Protein AF-0000000068854154 (afdb_homodimer)

Structure (mmCIF, N/CA/C/O backbone):
data_AF-0000000068854154-model_v1
#
loop_
_entity.id
_entity.type
_entity.pdbx_description
1 polymer 'RAP domain-containing protein'
#
loop_
_atom_site.group_PDB
_atom_site.id
_atom_site.type_symbol
_atom_site.label_atom_id
_atom_site.label_alt_id
_atom_site.label_comp_id
_atom_site.label_asym_id
_atom_site.label_entity_id
_atom_site.label_seq_id
_atom_site.pdbx_PDB_ins_code
_atom_site.Cartn_x
_atom_site.Cartn_y
_atom_site.Cartn_z
_atom_site.occupancy
_atom_site.B_iso_or_equiv
_atom_site.auth_seq_id
_atom_site.auth_comp_id
_atom_site.auth_asym_id
_atom_site.auth_atom_id
_atom_site.pdbx_PDB_model_num
ATOM 1 N N . MET A 1 1 ? -14.617 6.324 -24.625 1 24.38 1 MET A N 1
ATOM 2 C CA . MET A 1 1 ? -13.734 7.246 -23.922 1 24.38 1 MET A CA 1
ATOM 3 C C . MET A 1 1 ? -13.32 6.676 -22.562 1 24.38 1 MET A C 1
ATOM 5 O O . MET A 1 1 ? -14.164 6.379 -21.719 1 24.38 1 MET A O 1
ATOM 9 N N . GLN A 1 2 ? -12.359 5.824 -22.578 1 31.86 2 GLN A N 1
ATOM 10 C CA . GLN A 1 2 ? -12.039 4.969 -21.438 1 31.86 2 GLN A CA 1
ATOM 11 C C . GLN A 1 2 ? -11.859 5.793 -20.156 1 31.86 2 GLN A C 1
ATOM 13 O O . GLN A 1 2 ? -11.055 6.723 -20.125 1 31.86 2 GLN A O 1
ATOM 18 N N . ASP A 1 3 ? -12.898 6.18 -19.562 1 37.78 3 ASP A N 1
ATOM 19 C CA . ASP A 1 3 ? -12.953 6.922 -18.297 1 37.78 3 ASP A CA 1
ATOM 20 C C . ASP A 1 3 ? -11.75 6.59 -17.422 1 37.78 3 ASP A C 1
ATOM 22 O O . ASP A 1 3 ? -11.539 5.426 -17.062 1 37.78 3 ASP A O 1
ATOM 26 N N . THR A 1 4 ? -10.672 7.219 -17.719 1 42.34 4 THR A N 1
ATOM 27 C CA . THR A 1 4 ? -9.391 7 -17.062 1 42.34 4 THR A CA 1
ATOM 28 C C . THR A 1 4 ? -9.562 6.969 -15.547 1 42.34 4 THR A C 1
ATOM 30 O O . THR A 1 4 ? -9.766 8.008 -14.922 1 42.34 4 THR A O 1
ATOM 33 N N . GLN A 1 5 ? -10.328 6.023 -15.102 1 53.84 5 GLN A N 1
ATOM 34 C CA . GLN A 1 5 ? -10.578 5.914 -13.672 1 53.84 5 GLN A CA 1
ATOM 35 C C . GLN A 1 5 ? -9.273 5.922 -12.883 1 53.84 5 GLN A C 1
ATOM 37 O O . GLN A 1 5 ? -8.312 5.246 -13.258 1 53.84 5 GLN A O 1
ATOM 42 N N . VAL A 1 6 ? -9.055 7.047 -12.219 1 58 6 VAL A N 1
ATOM 43 C CA . VAL A 1 6 ? -7.938 7.195 -11.297 1 58 6 VAL A CA 1
ATOM 44 C C . VAL A 1 6 ? -7.828 5.957 -10.414 1 58 6 VAL A C 1
ATOM 46 O O . VAL A 1 6 ? -8.805 5.555 -9.773 1 58 6 VAL A O 1
ATOM 49 N N . THR A 1 7 ? -6.777 5.273 -10.609 1 80.62 7 THR A N 1
ATOM 50 C CA . THR A 1 7 ? -6.555 4.09 -9.781 1 80.62 7 THR A CA 1
ATOM 51 C C . THR A 1 7 ? -5.969 4.484 -8.43 1 80.62 7 THR A C 1
ATOM 53 O O . THR A 1 7 ? -5.582 5.633 -8.227 1 80.62 7 THR A O 1
ATOM 56 N N . ILE A 1 8 ? -6.02 3.662 -7.465 1 81.94 8 ILE A N 1
ATOM 57 C CA . ILE A 1 8 ? -5.422 3.902 -6.156 1 81.94 8 ILE A CA 1
ATOM 58 C C . ILE A 1 8 ? -3.93 4.188 -6.32 1 81.94 8 ILE A C 1
ATOM 60 O O . ILE A 1 8 ? -3.389 5.082 -5.664 1 81.94 8 ILE A O 1
ATOM 64 N N . SER A 1 9 ? -3.287 3.529 -7.219 1 87.81 9 SER A N 1
ATOM 65 C CA . SER A 1 9 ? -1.874 3.777 -7.48 1 87.81 9 SER A CA 1
ATOM 66 C C . SER A 1 9 ? -1.653 5.176 -8.047 1 87.81 9 SER A C 1
ATOM 68 O O . SER A 1 9 ? -0.64 5.816 -7.762 1 87.81 9 SER A O 1
ATOM 70 N N . ASP A 1 10 ? -2.596 5.715 -8.805 1 90.69 10 ASP A N 1
ATOM 71 C CA . ASP A 1 10 ? -2.508 7.082 -9.305 1 90.69 10 ASP A CA 1
ATOM 72 C C . ASP A 1 10 ? -2.613 8.094 -8.172 1 90.69 10 ASP A C 1
ATOM 74 O O . ASP A 1 10 ? -1.876 9.078 -8.141 1 90.69 10 ASP A O 1
ATOM 78 N N . PHE A 1 11 ? -3.586 7.785 -7.258 1 95.19 11 PHE A N 1
ATOM 79 C CA . PHE A 1 11 ? -3.768 8.641 -6.09 1 95.19 11 PHE A CA 1
ATOM 80 C C . PHE A 1 11 ? -2.486 8.711 -5.266 1 95.19 11 PHE A C 1
ATOM 82 O O . PHE A 1 11 ? -1.957 9.797 -5.027 1 95.19 11 PHE A O 1
ATOM 89 N N . GLN A 1 12 ? -1.954 7.59 -4.945 1 94.69 12 GLN A N 1
ATOM 90 C CA . GLN A 1 12 ? -0.725 7.52 -4.164 1 94.69 12 GLN A CA 1
ATOM 91 C C . GLN A 1 12 ? 0.425 8.219 -4.879 1 94.69 12 GLN A C 1
ATOM 93 O O . GLN A 1 12 ? 1.174 8.984 -4.262 1 94.69 12 GLN A O 1
ATOM 98 N N . GLY A 1 13 ? 0.543 7.98 -6.137 1 94.69 13 GLY A N 1
ATOM 99 C CA . GLY A 1 13 ? 1.573 8.641 -6.922 1 94.69 13 GLY A CA 1
ATOM 100 C C . GLY A 1 13 ? 1.438 10.148 -6.938 1 94.69 13 GLY A C 1
ATOM 101 O O . GLY A 1 13 ? 2.436 10.867 -6.852 1 94.69 13 GLY A O 1
ATOM 102 N N . SER A 1 14 ? 0.244 10.617 -7.055 1 95.69 14 SER A N 1
ATOM 103 C CA . SER A 1 14 ? 0.009 12.055 -7.109 1 95.69 14 SER A CA 1
ATOM 104 C C . SER A 1 14 ? 0.335 12.719 -5.777 1 95.69 14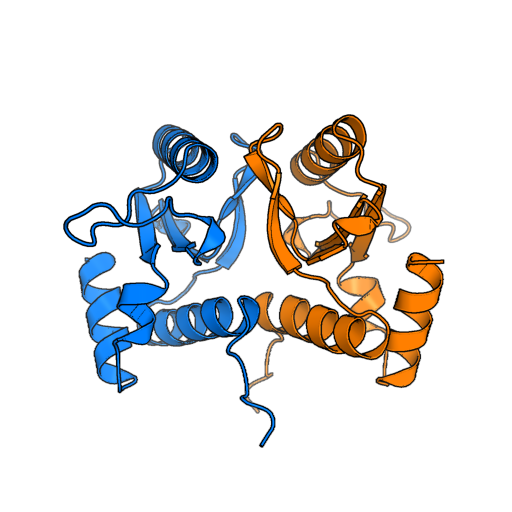 SER A C 1
ATOM 106 O O . SER A 1 14 ? 0.86 13.836 -5.746 1 95.69 14 SER A O 1
ATOM 108 N N . VAL A 1 15 ? 0.024 12.07 -4.676 1 97.38 15 VAL A N 1
ATOM 109 C CA . VAL A 1 15 ? 0.377 12.602 -3.363 1 97.38 15 VAL A CA 1
ATOM 110 C C . VAL A 1 15 ? 1.896 12.617 -3.203 1 97.38 15 VAL A C 1
ATOM 112 O O . VAL A 1 15 ? 2.467 13.609 -2.74 1 97.38 15 VAL A O 1
ATOM 115 N N . ALA A 1 16 ? 2.523 11.547 -3.615 1 96.44 16 ALA A N 1
ATOM 116 C CA . ALA A 1 16 ? 3.979 11.477 -3.537 1 96.44 16 ALA A CA 1
ATOM 117 C C . ALA A 1 16 ? 4.633 12.586 -4.352 1 96.44 16 ALA A C 1
ATOM 119 O O . ALA A 1 16 ? 5.594 13.211 -3.898 1 96.44 16 ALA A O 1
ATOM 120 N N . ALA A 1 17 ? 4.121 12.82 -5.523 1 95.06 17 ALA A N 1
ATOM 121 C CA . ALA A 1 17 ? 4.66 13.867 -6.379 1 95.06 17 ALA A CA 1
ATOM 122 C C . ALA A 1 17 ? 4.512 15.242 -5.727 1 95.06 17 ALA A C 1
ATOM 124 O O . ALA A 1 17 ? 5.438 16.047 -5.758 1 95.06 17 ALA A O 1
ATOM 125 N N . ALA A 1 18 ? 3.359 15.5 -5.164 1 97 18 ALA A N 1
ATOM 126 C CA . ALA A 1 18 ? 3.129 16.766 -4.484 1 97 18 ALA A CA 1
ATOM 127 C C . ALA A 1 18 ? 4.035 16.922 -3.264 1 97 18 ALA A C 1
ATOM 129 O O . ALA A 1 18 ? 4.566 18 -3.002 1 97 18 ALA A O 1
ATOM 130 N N . LEU A 1 19 ? 4.164 15.836 -2.523 1 97.12 19 LEU A N 1
ATOM 131 C CA . LEU A 1 19 ? 5.031 15.859 -1.351 1 97.12 19 LEU A CA 1
ATOM 132 C C . LEU A 1 19 ? 6.473 16.172 -1.745 1 97.12 19 LEU A C 1
ATOM 134 O O . LEU A 1 19 ? 7.164 16.906 -1.048 1 97.12 19 LEU A O 1
ATOM 138 N N . ALA A 1 20 ? 6.902 15.609 -2.838 1 95.44 20 ALA A N 1
ATOM 139 C CA . ALA A 1 20 ? 8.266 15.812 -3.316 1 95.44 20 ALA A CA 1
ATOM 140 C C . ALA A 1 20 ? 8.539 17.281 -3.607 1 95.44 20 ALA A C 1
ATOM 142 O O . ALA A 1 20 ? 9.68 17.734 -3.529 1 95.44 20 ALA A O 1
ATOM 143 N N . ALA A 1 21 ? 7.52 17.984 -3.896 1 94.75 21 ALA A N 1
ATOM 144 C CA . ALA A 1 21 ? 7.652 19.406 -4.23 1 94.75 21 ALA A CA 1
ATOM 145 C C . ALA A 1 21 ? 7.809 20.25 -2.969 1 94.75 21 ALA A C 1
ATOM 147 O O . ALA A 1 21 ? 8.312 21.375 -3.027 1 94.75 21 ALA A O 1
ATOM 148 N N . VAL A 1 22 ? 7.438 19.75 -1.787 1 94.75 22 VAL A N 1
ATOM 149 C CA . VAL A 1 22 ? 7.414 20.594 -0.598 1 94.75 22 VAL A CA 1
ATOM 150 C C . VAL A 1 22 ? 8.328 20 0.475 1 94.75 22 VAL A C 1
ATOM 152 O O . VAL A 1 22 ? 8.664 20.672 1.454 1 94.75 22 VAL A O 1
ATOM 155 N N . GLN A 1 23 ? 8.648 18.766 0.356 1 90.38 23 GLN A N 1
ATOM 156 C CA . GLN A 1 23 ? 9.516 18.078 1.307 1 90.38 23 GLN A CA 1
ATOM 157 C C . GLN A 1 23 ? 10.602 17.281 0.585 1 90.38 23 GLN A C 1
ATOM 159 O O . GLN A 1 23 ? 10.383 16.781 -0.521 1 90.38 23 GLN A O 1
ATOM 164 N N . HIS A 1 24 ? 11.711 17.25 1.322 1 87.06 24 HIS A N 1
ATOM 165 C CA . HIS A 1 24 ? 12.797 16.406 0.835 1 87.06 24 HIS A CA 1
ATOM 166 C C . HIS A 1 24 ? 13.07 15.25 1.792 1 87.06 24 HIS A C 1
ATOM 168 O O . HIS A 1 24 ? 12.719 15.32 2.975 1 87.06 24 HIS A O 1
ATOM 174 N N . GLY A 1 25 ? 13.578 14.164 1.256 1 90 25 GLY A N 1
ATOM 175 C CA . GLY A 1 25 ? 14.078 13.086 2.094 1 90 25 GLY A CA 1
ATOM 176 C C . GLY A 1 25 ? 12.992 12.148 2.572 1 90 25 GLY A C 1
ATOM 177 O O . GLY A 1 25 ? 13.117 11.531 3.631 1 90 25 GLY A O 1
ATOM 178 N N . PHE A 1 26 ? 11.859 12.18 1.886 1 94.56 26 PHE A N 1
ATOM 179 C CA . PHE A 1 26 ? 10.852 11.203 2.301 1 94.56 26 PHE A CA 1
ATOM 180 C C . PHE A 1 26 ? 11.086 9.867 1.614 1 94.56 26 PHE A C 1
ATOM 182 O O . PHE A 1 26 ? 11.805 9.789 0.619 1 94.56 26 PHE A O 1
ATOM 189 N N . GLU A 1 27 ? 10.516 8.812 2.217 1 94.81 27 GLU A N 1
ATOM 190 C CA . GLU A 1 27 ? 10.602 7.438 1.72 1 94.81 27 GLU A CA 1
ATOM 191 C C . GLU A 1 27 ? 9.211 6.871 1.432 1 94.81 27 GLU A C 1
ATOM 193 O O . GLU A 1 27 ? 8.273 7.102 2.195 1 94.81 27 GLU A O 1
ATOM 198 N N . GLU A 1 28 ? 9.094 6.211 0.263 1 94.69 28 GLU A N 1
ATOM 199 C CA . GLU A 1 28 ? 7.867 5.461 -0.005 1 94.69 28 GLU A CA 1
ATOM 200 C C . GLU A 1 28 ? 7.934 4.062 0.594 1 94.69 28 GLU A C 1
ATOM 202 O O . GLU A 1 28 ? 8.984 3.414 0.56 1 94.69 28 GLU A O 1
ATOM 207 N N . GLU A 1 29 ? 6.746 3.615 1.198 1 92.38 29 GLU A N 1
ATOM 208 C CA . GLU A 1 29 ? 6.598 2.271 1.748 1 92.38 29 GLU A CA 1
ATOM 209 C C . GLU A 1 29 ? 7.664 1.985 2.801 1 92.38 29 GLU A C 1
ATOM 211 O O . GLU A 1 29 ? 8.406 1.005 2.693 1 92.38 29 GLU A O 1
ATOM 216 N N . HIS A 1 30 ? 7.711 2.805 3.773 1 94.38 30 HIS A N 1
ATOM 217 C CA . HIS A 1 30 ? 8.664 2.662 4.867 1 94.38 30 HIS A CA 1
ATOM 218 C C . HIS A 1 30 ? 8.164 1.661 5.906 1 94.38 30 HIS A C 1
ATOM 220 O O . HIS A 1 30 ? 7.113 1.863 6.512 1 94.38 30 HIS A O 1
ATOM 226 N N . LEU A 1 31 ? 8.93 0.648 6.102 1 93.38 31 LEU A N 1
ATOM 227 C CA . LEU A 1 31 ? 8.539 -0.359 7.082 1 93.38 31 LEU A CA 1
ATOM 228 C C . LEU A 1 31 ? 8.828 0.122 8.5 1 93.38 31 LEU A C 1
ATOM 230 O O . LEU A 1 31 ? 9.93 0.613 8.781 1 93.38 31 LEU A O 1
ATOM 234 N N . GLU A 1 32 ? 7.828 0.066 9.359 1 94.88 32 GLU A N 1
ATOM 235 C CA . GLU A 1 32 ? 8 0.206 10.805 1 94.88 32 GLU A CA 1
ATOM 236 C C . GLU A 1 32 ? 8.047 -1.157 11.484 1 94.88 32 GLU A C 1
ATOM 238 O O . GLU A 1 32 ? 7.008 -1.763 11.75 1 94.88 32 GLU A O 1
ATOM 243 N N . PRO A 1 33 ? 9.219 -1.592 11.914 1 90.06 33 PRO A N 1
ATOM 244 C CA . PRO A 1 33 ? 9.375 -2.982 12.344 1 90.06 33 PRO A CA 1
ATOM 245 C C . PRO A 1 33 ? 8.633 -3.289 13.641 1 90.06 33 PRO A C 1
ATOM 247 O O . PRO A 1 33 ? 8.195 -4.422 13.852 1 90.06 33 PRO A O 1
ATOM 250 N N . ARG A 1 34 ? 8.453 -2.344 14.516 1 93.06 34 ARG A N 1
ATOM 251 C CA . ARG A 1 34 ? 7.785 -2.588 15.789 1 93.06 34 ARG A CA 1
ATOM 252 C C . ARG A 1 34 ? 6.309 -2.904 15.594 1 93.06 34 ARG A C 1
ATOM 254 O O . ARG A 1 34 ? 5.676 -3.518 16.453 1 93.06 34 ARG A O 1
ATOM 261 N N . THR A 1 35 ? 5.758 -2.492 14.453 1 91.62 35 THR A N 1
ATOM 262 C CA . THR A 1 35 ? 4.332 -2.688 14.219 1 91.62 35 THR A CA 1
ATOM 263 C C . THR A 1 35 ? 4.102 -3.674 13.078 1 91.62 35 THR A C 1
ATOM 265 O O . THR A 1 35 ? 3.027 -4.27 12.977 1 91.62 35 THR A O 1
ATOM 268 N N . GLY A 1 36 ? 5.066 -3.721 12.164 1 89.44 36 GLY A N 1
ATOM 269 C CA . GLY A 1 36 ? 4.93 -4.551 10.977 1 89.44 36 GLY A CA 1
ATOM 270 C C . GLY A 1 36 ? 4.195 -3.855 9.844 1 89.44 36 GLY A C 1
ATOM 271 O O . GLY A 1 36 ? 4.02 -4.43 8.773 1 89.44 36 GLY A O 1
ATOM 272 N N . TYR A 1 37 ? 3.846 -2.629 10.07 1 91.38 37 TYR A N 1
ATOM 273 C CA . TYR A 1 37 ? 3.148 -1.88 9.031 1 91.38 37 TYR A CA 1
ATOM 274 C C . TYR A 1 37 ? 4.133 -1.113 8.156 1 91.38 37 TYR A C 1
ATOM 276 O O . TYR A 1 37 ? 5.191 -0.691 8.625 1 91.38 37 TYR A O 1
ATOM 284 N N . SER A 1 38 ? 3.771 -0.991 6.922 1 91.75 38 SER A N 1
ATOM 285 C CA . SER A 1 38 ? 4.461 -0.083 6.012 1 91.75 38 SER A CA 1
ATOM 286 C C . SER A 1 38 ? 3.758 1.268 5.938 1 91.75 38 SER A C 1
ATOM 288 O O . SER A 1 38 ? 2.535 1.328 5.785 1 91.75 38 SER A O 1
ATOM 290 N N . LEU A 1 39 ? 4.504 2.301 6.137 1 95.88 39 LEU A N 1
ATOM 291 C CA . LEU A 1 39 ? 3.994 3.652 5.938 1 95.88 39 LEU A CA 1
ATOM 292 C C . LEU A 1 39 ? 3.986 4.02 4.457 1 95.88 39 LEU A C 1
ATOM 294 O O . LEU A 1 39 ? 4.957 3.754 3.742 1 95.88 39 LEU A O 1
ATOM 298 N N . ASP A 1 40 ? 2.895 4.652 4.012 1 95.25 40 ASP A N 1
ATOM 299 C CA . ASP A 1 40 ? 2.818 4.996 2.596 1 95.25 40 ASP A CA 1
ATOM 300 C C . ASP A 1 40 ? 3.928 5.973 2.207 1 95.25 40 ASP A C 1
ATOM 302 O O . ASP A 1 40 ? 4.695 5.707 1.277 1 95.25 40 ASP A O 1
ATOM 306 N N . LEU A 1 41 ? 4.047 7.086 2.881 1 97.12 41 LEU A N 1
ATOM 307 C CA . LEU A 1 41 ? 5.121 8.062 2.766 1 97.12 41 LEU A CA 1
ATOM 308 C C . LEU A 1 41 ? 5.645 8.461 4.141 1 97.12 41 LEU A C 1
ATOM 310 O O . LEU A 1 41 ? 4.871 8.867 5.012 1 97.12 41 LEU A O 1
ATOM 314 N N . ALA A 1 42 ? 6.926 8.32 4.359 1 97.69 42 ALA A N 1
ATOM 315 C CA . ALA A 1 42 ? 7.504 8.578 5.676 1 97.69 42 ALA A CA 1
ATOM 316 C C . ALA A 1 42 ? 8.555 9.68 5.605 1 97.69 42 ALA A C 1
ATOM 318 O O . ALA A 1 42 ? 9.344 9.742 4.652 1 97.69 42 ALA A O 1
ATOM 319 N N . LEU A 1 43 ? 8.523 10.578 6.5 1 97.56 43 LEU A N 1
ATOM 320 C CA . LEU A 1 43 ? 9.633 11.461 6.836 1 97.56 43 LEU A CA 1
ATOM 321 C C . LEU A 1 43 ? 10.336 10.992 8.102 1 97.56 43 LEU A C 1
ATOM 323 O O . LEU A 1 43 ? 10.008 11.438 9.203 1 97.56 43 LEU A O 1
ATOM 327 N N . PRO A 1 44 ? 11.297 10.117 7.98 1 96.81 44 PRO A N 1
ATOM 328 C CA . PRO A 1 44 ? 11.875 9.445 9.148 1 96.81 44 PRO A CA 1
ATOM 329 C C . PRO A 1 44 ? 12.523 10.422 10.125 1 96.81 44 PRO A C 1
ATOM 331 O O . PRO A 1 44 ? 12.43 10.242 11.344 1 96.81 44 PRO A O 1
ATOM 334 N N . SER A 1 45 ? 13.164 11.414 9.578 1 95.75 45 SER A N 1
ATOM 335 C CA . SER A 1 45 ? 13.883 12.352 10.438 1 95.75 45 SER A CA 1
ATOM 336 C C . SER A 1 45 ? 12.938 13.039 11.414 1 95.75 45 SER A C 1
ATOM 338 O O . SER A 1 45 ? 13.312 13.305 12.562 1 95.75 45 SER A O 1
ATOM 340 N N . SER A 1 46 ? 11.789 13.312 11.031 1 96.44 46 SER A N 1
ATOM 341 C CA . SER A 1 46 ? 10.828 13.992 11.891 1 96.44 46 SER A CA 1
ATOM 342 C C . SER A 1 46 ? 9.758 13.031 12.398 1 96.44 46 SER A C 1
ATOM 344 O O . SER A 1 46 ? 8.836 13.438 13.109 1 96.44 46 SER A O 1
ATOM 346 N N . ARG A 1 47 ? 9.828 11.828 12.047 1 97.56 47 ARG A N 1
ATOM 347 C CA . ARG A 1 47 ? 8.891 10.781 12.43 1 97.56 47 ARG A CA 1
ATOM 348 C C . ARG A 1 47 ? 7.461 11.164 12.047 1 97.56 47 ARG A C 1
ATOM 350 O O . ARG A 1 47 ? 6.555 11.094 12.883 1 97.56 47 ARG A O 1
ATOM 357 N N . VAL A 1 48 ? 7.312 11.578 10.836 1 98.31 48 VAL A N 1
ATOM 358 C CA . VAL A 1 48 ? 6 11.875 10.281 1 98.31 48 VAL A CA 1
ATOM 359 C C . VAL A 1 48 ? 5.617 10.812 9.258 1 98.31 48 VAL A C 1
ATOM 361 O O . VAL A 1 48 ? 6.418 10.461 8.383 1 98.31 48 VAL A O 1
ATOM 364 N N . ALA A 1 49 ? 4.484 10.258 9.398 1 98.56 49 ALA A N 1
ATOM 365 C CA . ALA A 1 49 ? 3.902 9.297 8.461 1 98.56 49 ALA A CA 1
ATOM 366 C C . ALA A 1 49 ? 2.727 9.914 7.711 1 98.56 49 ALA A C 1
ATOM 368 O O . ALA A 1 49 ? 1.7 10.242 8.312 1 98.56 49 ALA A O 1
ATOM 369 N N . VAL A 1 50 ? 2.867 10.07 6.406 1 98.31 50 VAL A N 1
ATOM 370 C CA . VAL A 1 50 ? 1.768 10.516 5.555 1 98.31 50 VAL A CA 1
ATOM 371 C C . VAL A 1 50 ? 1.038 9.305 4.977 1 98.31 50 VAL A C 1
ATOM 373 O O . VAL A 1 50 ? 1.577 8.602 4.125 1 98.31 50 VAL A O 1
ATOM 376 N N . GLU A 1 51 ? -0.112 9.094 5.422 1 97.94 51 GLU A N 1
ATOM 377 C CA . GLU A 1 51 ? -0.943 7.98 4.965 1 97.94 51 GLU A CA 1
ATOM 378 C C . GLU A 1 51 ? -1.908 8.43 3.871 1 97.94 51 GLU A C 1
ATOM 380 O O . GLU A 1 51 ? -2.617 9.422 4.031 1 97.94 51 GLU A O 1
ATOM 385 N N . VAL A 1 52 ? -1.881 7.758 2.756 1 97.19 52 VAL A N 1
ATOM 386 C CA . VAL A 1 52 ? -2.725 8.023 1.595 1 97.19 52 VAL A CA 1
ATOM 387 C C . VAL A 1 52 ? -3.967 7.141 1.644 1 97.19 52 VAL A C 1
ATOM 389 O O . VAL A 1 52 ? -3.908 5.957 1.301 1 97.19 52 VAL A O 1
ATOM 392 N N . ASP A 1 53 ? -5.121 7.738 2.006 1 97 53 ASP A N 1
ATOM 393 C CA . ASP A 1 53 ? -6.305 6.969 2.367 1 97 53 ASP A CA 1
ATOM 394 C C . ASP A 1 53 ? -7.352 7.012 1.254 1 97 53 ASP A C 1
ATOM 396 O O . ASP A 1 53 ? -8.117 7.977 1.15 1 97 53 ASP A O 1
ATOM 400 N N . GLY A 1 54 ? -7.395 5.93 0.526 1 94.75 54 GLY A N 1
ATOM 401 C CA . GLY A 1 54 ? -8.438 5.77 -0.472 1 94.75 54 GLY A CA 1
ATOM 402 C C . GLY A 1 54 ? -9.789 5.426 0.128 1 94.75 54 GLY A C 1
ATOM 403 O O . GLY A 1 54 ? -9.945 5.406 1.351 1 94.75 54 GLY A O 1
ATOM 404 N N . PRO A 1 55 ? -10.805 5.109 -0.706 1 92.56 55 PRO A N 1
ATOM 405 C CA . PRO A 1 55 ? -12.172 4.863 -0.25 1 92.56 55 PRO A CA 1
ATOM 406 C C . PRO A 1 55 ? -12.273 3.686 0.716 1 92.56 55 PRO A C 1
ATOM 408 O O . PRO A 1 55 ? -13.086 3.709 1.644 1 92.56 55 PRO A O 1
ATOM 411 N N . SER A 1 56 ? -11.414 2.693 0.515 1 90.5 56 SER A N 1
ATOM 412 C CA . SER A 1 56 ? -11.492 1.472 1.309 1 90.5 56 SER A CA 1
ATOM 413 C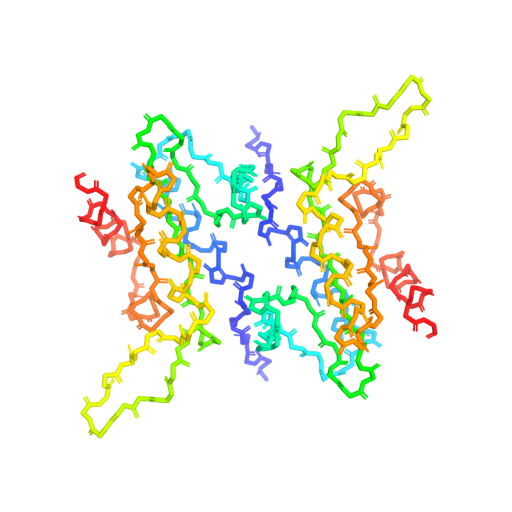 C . SER A 1 56 ? -11.117 1.733 2.764 1 90.5 56 SER A C 1
ATOM 415 O O . SER A 1 56 ? -11.328 0.88 3.629 1 90.5 56 SER A O 1
ATOM 417 N N . HIS A 1 57 ? -10.711 2.883 3.1 1 95.62 57 HIS A N 1
ATOM 418 C CA . HIS A 1 57 ? -10.266 3.211 4.453 1 95.62 57 HIS A CA 1
ATOM 419 C C . HIS A 1 57 ? -11.391 3.867 5.254 1 95.62 57 HIS A C 1
ATOM 421 O O . HIS A 1 57 ? -11.211 4.191 6.43 1 95.62 57 HIS A O 1
ATOM 427 N N . PHE A 1 58 ? -12.523 3.979 4.645 1 96.06 58 PHE A N 1
ATOM 428 C CA . PHE A 1 58 ? -13.586 4.727 5.305 1 96.06 58 PHE A CA 1
ATOM 429 C C . PHE A 1 58 ? -14.883 3.92 5.328 1 96.06 58 PHE A C 1
ATOM 431 O O . PHE A 1 58 ? -15.133 3.119 4.426 1 96.06 58 PHE A O 1
ATOM 438 N N . LEU A 1 59 ? -15.656 4.176 6.395 1 95.44 59 LEU A N 1
ATOM 439 C CA . LEU A 1 59 ? -17.047 3.732 6.422 1 95.44 59 LEU A CA 1
ATOM 440 C C . LEU A 1 59 ? -17.891 4.562 5.465 1 95.44 59 LEU A C 1
ATOM 442 O O . LEU A 1 59 ? -17.438 5.582 4.945 1 95.44 59 LEU A O 1
ATOM 446 N N . LEU A 1 60 ? -19.109 4.02 5.203 1 94.25 60 LEU A N 1
ATOM 447 C CA . LEU A 1 60 ? -20.062 4.828 4.449 1 94.25 60 LEU A CA 1
ATOM 448 C C . LEU A 1 60 ? -20.312 6.156 5.152 1 94.25 60 LEU A C 1
ATOM 450 O O . LEU A 1 60 ? -20.328 6.219 6.383 1 94.25 60 LEU A O 1
ATOM 454 N N . PRO A 1 61 ? -20.422 7.176 4.348 1 94.19 61 PRO A N 1
ATOM 455 C CA . PRO A 1 61 ? -20.688 8.469 4.988 1 94.19 61 PRO A CA 1
ATOM 456 C C . PRO A 1 61 ? -21.969 8.461 5.82 1 94.19 61 PRO A C 1
ATOM 458 O O . PRO A 1 61 ? -22.938 7.809 5.449 1 94.19 61 PRO A O 1
ATOM 461 N N . ASP A 1 62 ? -21.922 9.18 6.879 1 93.25 62 ASP A N 1
ATOM 462 C CA . ASP A 1 62 ? -23.125 9.297 7.695 1 93.25 62 ASP A CA 1
ATOM 463 C C . ASP A 1 62 ? -24.109 10.281 7.078 1 93.25 62 ASP A C 1
ATOM 465 O O . ASP A 1 62 ? -23.938 10.719 5.938 1 93.25 62 ASP A O 1
ATOM 469 N N . GLY A 1 63 ? -25.234 10.391 7.777 1 91.88 63 GLY A N 1
ATOM 470 C CA . GLY A 1 63 ? -26.297 11.25 7.273 1 91.88 63 GLY A CA 1
ATOM 471 C C . GLY A 1 63 ? -25.828 12.664 6.988 1 91.88 63 GLY A C 1
ATOM 472 O O . GLY A 1 63 ? -26.469 13.391 6.223 1 91.88 63 GLY A O 1
ATOM 473 N N . ARG A 1 64 ? -24.734 13.125 7.508 1 94.88 64 ARG A N 1
ATOM 474 C CA . ARG A 1 64 ? -24.188 14.461 7.324 1 94.88 64 ARG A CA 1
ATOM 475 C C . ARG A 1 64 ? -23.047 14.453 6.32 1 94.88 64 ARG A C 1
ATOM 477 O O . ARG A 1 64 ? -22.328 15.445 6.172 1 94.88 64 ARG A O 1
ATOM 484 N N . GLY A 1 65 ? -22.672 13.336 5.805 1 93.12 65 GLY A N 1
ATOM 485 C CA . GLY A 1 65 ? -21.641 13.234 4.785 1 93.12 65 GLY A CA 1
ATOM 486 C C . GLY A 1 65 ? -20.25 12.992 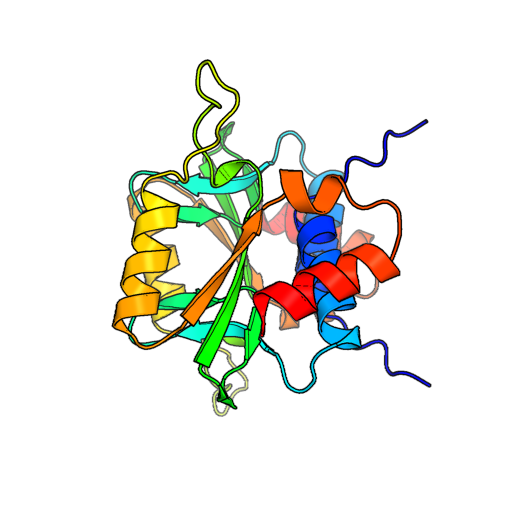5.355 1 93.12 65 GLY A C 1
ATOM 487 O O . GLY A 1 65 ? -19.266 13 4.621 1 93.12 65 GLY A O 1
ATOM 488 N N . VAL A 1 66 ? -20.25 12.867 6.645 1 93.62 66 VAL A N 1
ATOM 489 C CA . VAL A 1 66 ? -18.969 12.68 7.301 1 93.62 66 VAL A CA 1
ATOM 490 C C . VAL A 1 66 ? -18.5 11.234 7.109 1 93.62 66 VAL A C 1
ATOM 492 O O . VAL A 1 66 ? -19.266 10.297 7.301 1 93.62 66 VAL A O 1
ATOM 495 N N . AR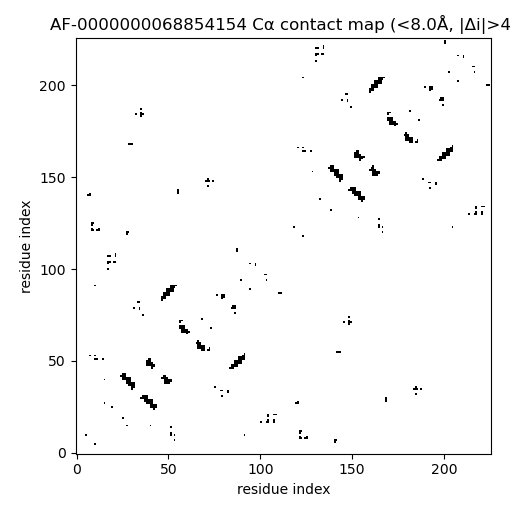G A 1 67 ? -17.203 11.141 6.691 1 95.94 67 ARG A N 1
ATOM 496 C CA . ARG A 1 67 ? -16.594 9.828 6.512 1 95.94 67 ARG A CA 1
ATOM 497 C C . ARG A 1 67 ? -15.648 9.5 7.668 1 95.94 67 ARG A C 1
ATOM 499 O O . ARG A 1 67 ? -14.625 10.156 7.84 1 95.94 67 ARG A O 1
ATOM 506 N N . LYS A 1 68 ? -16.016 8.492 8.398 1 97.31 68 LYS A N 1
ATOM 507 C CA . LYS A 1 68 ? -15.18 8.039 9.508 1 97.31 68 LYS A CA 1
ATOM 508 C C . LYS A 1 68 ? -14.266 6.895 9.078 1 97.31 68 LYS A C 1
ATOM 510 O O . LYS A 1 68 ? -14.68 6.016 8.32 1 97.31 68 LYS A O 1
ATOM 515 N N . PRO A 1 69 ? -12.961 6.906 9.523 1 97.19 69 PRO A N 1
ATOM 516 C CA . PRO A 1 69 ? -12.094 5.766 9.211 1 97.19 69 PRO A CA 1
ATOM 517 C C . PRO A 1 69 ? -12.633 4.449 9.773 1 97.19 69 PRO A C 1
ATOM 519 O O . PRO A 1 69 ? -13.234 4.434 10.852 1 97.19 69 PRO A O 1
ATOM 522 N N . ASN A 1 70 ? -12.367 3.393 9.023 1 95.88 70 ASN A N 1
ATOM 523 C CA . ASN A 1 70 ? -12.797 2.088 9.516 1 95.88 70 ASN A CA 1
ATOM 524 C C . ASN A 1 70 ? -11.812 1.517 10.531 1 95.88 70 ASN A C 1
ATOM 526 O O . ASN A 1 70 ? -10.773 2.123 10.805 1 95.88 70 ASN A O 1
ATOM 530 N N . GLY A 1 71 ? -12.148 0.39 11.148 1 94.56 71 GLY A N 1
ATOM 531 C CA . GLY A 1 71 ? -11.398 -0.215 12.234 1 94.56 71 GLY A CA 1
ATOM 532 C C . GLY A 1 71 ? -9.945 -0.47 11.883 1 94.56 71 GLY A C 1
ATOM 533 O O . GLY A 1 71 ? -9.039 -0.006 12.586 1 94.56 71 GLY A O 1
ATOM 534 N N . PRO A 1 72 ? -9.672 -1.205 10.812 1 93.88 72 PRO A N 1
ATOM 535 C CA . PRO A 1 72 ? -8.289 -1.485 10.422 1 93.88 72 PRO A CA 1
ATOM 536 C C . PRO A 1 72 ? -7.465 -0.217 10.234 1 93.88 72 PRO A C 1
ATOM 538 O O . PRO A 1 72 ? -6.301 -0.168 10.641 1 93.88 72 PRO A O 1
ATOM 541 N N . THR A 1 73 ? -8.047 0.813 9.609 1 95.62 73 THR A N 1
ATOM 542 C CA . THR A 1 73 ? -7.359 2.088 9.438 1 95.62 73 THR A CA 1
ATOM 543 C C . THR A 1 73 ? -7.004 2.701 10.789 1 95.62 73 THR A C 1
ATOM 545 O O . THR A 1 73 ? -5.871 3.129 11 1 95.62 73 THR A O 1
ATOM 548 N N . LEU A 1 74 ? -7.984 2.66 11.664 1 96.88 74 LEU A N 1
ATOM 549 C CA . LEU A 1 74 ? -7.758 3.223 12.992 1 96.88 74 LEU A CA 1
ATOM 550 C C . LEU A 1 74 ? -6.695 2.43 13.75 1 96.88 74 LEU A C 1
ATOM 552 O O . LEU A 1 74 ? -5.879 3.008 14.469 1 96.88 74 LEU A O 1
ATOM 556 N N . LEU A 1 75 ? -6.77 1.138 13.625 1 94.31 75 LEU A N 1
ATOM 557 C CA . LEU A 1 75 ? -5.789 0.296 14.305 1 94.31 75 LEU A CA 1
ATOM 558 C C . LEU A 1 75 ? -4.375 0.631 13.844 1 94.31 75 LEU A C 1
ATOM 560 O O . LEU A 1 75 ? -3.477 0.822 14.672 1 94.31 75 LEU A O 1
ATOM 564 N N . LYS A 1 76 ? -4.18 0.701 12.57 1 94 76 LYS A N 1
ATOM 565 C CA . LYS A 1 76 ? -2.873 1.069 12.031 1 94 76 LYS A CA 1
ATOM 566 C C . LYS A 1 76 ? -2.414 2.42 12.57 1 94 76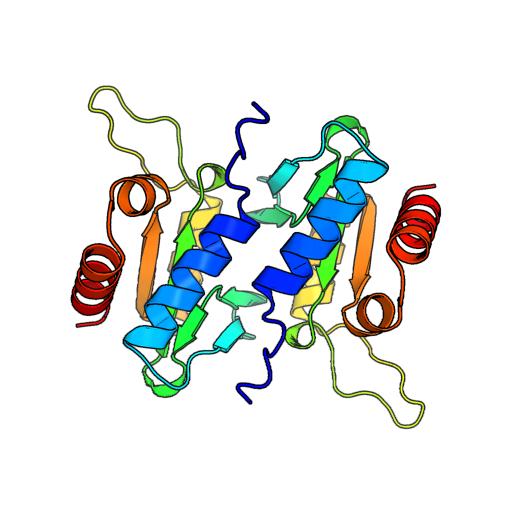 LYS A C 1
ATOM 568 O O . LYS A 1 76 ? -1.281 2.555 13.039 1 94 76 LYS A O 1
ATOM 573 N N . ARG A 1 77 ? -3.271 3.402 12.562 1 97.44 77 ARG A N 1
ATOM 574 C CA . ARG A 1 77 ? -2.918 4.738 13.039 1 97.44 77 ARG A CA 1
ATOM 575 C C . ARG A 1 77 ? -2.514 4.707 14.508 1 97.44 77 ARG A C 1
ATOM 577 O O . ARG A 1 77 ? -1.522 5.328 14.898 1 97.44 77 ARG A O 1
ATOM 584 N N . ARG A 1 78 ? -3.277 3.998 15.289 1 97.31 78 ARG A N 1
ATOM 585 C CA . ARG A 1 78 ? -2.998 3.91 16.719 1 97.31 78 ARG A CA 1
ATOM 586 C C . ARG A 1 78 ? -1.64 3.266 16.969 1 97.31 78 ARG A C 1
ATOM 588 O O . ARG A 1 78 ? -0.87 3.738 17.812 1 97.31 78 ARG A O 1
ATOM 595 N N . LEU A 1 79 ? -1.398 2.201 16.266 1 96.19 79 LEU A N 1
ATOM 596 C CA . LEU A 1 79 ? -0.142 1.485 16.453 1 96.19 79 LEU A CA 1
ATOM 597 C C . LEU A 1 79 ? 1.039 2.32 15.969 1 96.19 79 LEU A C 1
ATOM 599 O O . LEU A 1 79 ? 2.102 2.318 16.594 1 96.19 79 LEU A O 1
ATOM 603 N N . LEU A 1 80 ? 0.896 3.037 14.938 1 97.5 80 LEU A N 1
ATOM 604 C CA . LEU A 1 80 ? 1.956 3.912 14.445 1 97.5 80 LEU A CA 1
ATOM 605 C C . LEU A 1 80 ? 2.219 5.051 15.422 1 97.5 80 LEU A C 1
ATOM 607 O O . LEU A 1 80 ? 3.373 5.383 15.703 1 97.5 80 LEU A O 1
ATOM 611 N N . THR A 1 81 ? 1.134 5.598 15.891 1 98.56 81 THR A N 1
ATOM 612 C CA . THR A 1 81 ? 1.263 6.66 16.875 1 98.56 81 THR A CA 1
ATOM 613 C C . THR A 1 81 ? 1.977 6.148 18.125 1 98.56 81 THR A C 1
ATOM 615 O O . THR A 1 81 ? 2.869 6.816 18.656 1 98.56 81 THR A O 1
ATOM 618 N N . ALA A 1 82 ? 1.598 4.977 18.578 1 98.31 82 ALA A N 1
ATOM 619 C CA . ALA A 1 82 ? 2.244 4.371 19.734 1 98.31 82 ALA A CA 1
ATOM 620 C C . ALA A 1 82 ? 3.732 4.145 19.484 1 98.31 82 ALA A C 1
ATOM 622 O O . ALA A 1 82 ? 4.547 4.211 20.406 1 98.31 82 ALA A O 1
ATOM 623 N N . ALA A 1 83 ? 4.086 3.945 18.297 1 97.81 83 ALA A N 1
ATOM 624 C CA . ALA A 1 83 ? 5.477 3.717 17.906 1 97.81 83 ALA A CA 1
ATOM 625 C C . ALA A 1 83 ? 6.215 5.035 17.703 1 97.81 83 ALA A C 1
ATOM 627 O O . ALA A 1 83 ? 7.391 5.047 17.344 1 97.81 83 ALA A O 1
ATOM 628 N N . GLY A 1 84 ? 5.527 6.145 17.828 1 98.31 84 GLY A N 1
ATOM 629 C CA . GLY A 1 84 ? 6.207 7.43 17.875 1 98.31 84 GLY A CA 1
ATOM 630 C C . GLY A 1 84 ? 6.027 8.25 16.609 1 98.31 84 GLY A C 1
ATOM 631 O O . GLY A 1 84 ? 6.668 9.289 16.438 1 98.31 84 GLY A O 1
ATOM 632 N N . TRP A 1 85 ? 5.195 7.809 15.789 1 98.62 85 TRP A N 1
ATOM 633 C CA . TRP A 1 85 ? 4.973 8.555 14.555 1 98.62 85 TRP A CA 1
ATOM 634 C C . TRP A 1 85 ? 3.834 9.555 14.719 1 98.62 85 TRP A C 1
ATOM 636 O O . TRP A 1 85 ? 2.812 9.242 15.336 1 98.62 85 TRP A O 1
ATOM 646 N N . ARG A 1 86 ? 4.074 10.727 14.164 1 98.62 86 ARG A N 1
ATOM 647 C CA . ARG A 1 86 ? 2.939 11.602 13.875 1 98.62 86 ARG A CA 1
ATOM 648 C C . ARG A 1 86 ? 2.264 11.211 12.562 1 98.62 86 ARG A C 1
ATOM 650 O O . ARG A 1 86 ? 2.848 11.367 11.492 1 98.62 86 ARG A O 1
ATOM 657 N N . VAL A 1 87 ? 1.061 10.758 12.703 1 98.69 87 VAL A N 1
ATOM 658 C CA . VAL A 1 87 ? 0.381 10.242 11.516 1 98.69 87 VAL A CA 1
ATOM 659 C C . VAL A 1 87 ? -0.481 11.344 10.898 1 98.69 87 VAL A C 1
ATOM 661 O O . VAL A 1 87 ? -1.311 11.945 11.586 1 98.69 87 VAL A O 1
ATOM 664 N N . ILE A 1 88 ? -0.234 11.578 9.594 1 98.25 88 ILE A N 1
ATOM 665 C CA . ILE A 1 88 ? -1.016 12.508 8.789 1 98.25 88 ILE A CA 1
ATOM 666 C C . ILE A 1 88 ? -1.808 11.734 7.73 1 98.25 88 ILE A C 1
ATOM 668 O O . ILE A 1 88 ? -1.239 10.945 6.977 1 98.25 88 ILE A O 1
ATOM 672 N N . SER A 1 89 ? -3.072 11.969 7.793 1 98 89 SER A N 1
ATOM 673 C CA . SER A 1 89 ? -3.945 11.312 6.82 1 98 89 SER A CA 1
ATOM 674 C C . SER A 1 89 ? -4.266 12.25 5.656 1 98 89 SER A C 1
ATOM 676 O O . SER A 1 89 ? -4.609 13.414 5.863 1 98 89 SER A O 1
ATOM 678 N N . VAL A 1 90 ? -4.121 11.766 4.438 1 98.31 90 VAL A N 1
ATOM 679 C CA . VAL A 1 90 ? -4.586 12.422 3.219 1 98.31 90 VAL A CA 1
ATOM 680 C C . VAL A 1 90 ? -5.719 11.617 2.594 1 98.31 90 VAL A C 1
ATOM 682 O O . VAL A 1 90 ? -5.473 10.664 1.845 1 98.31 90 VAL A O 1
ATOM 685 N N . PRO A 1 91 ? -6.926 12.039 2.82 1 97.69 91 PRO A N 1
ATOM 686 C CA . PRO A 1 91 ? -8.062 11.281 2.291 1 97.69 91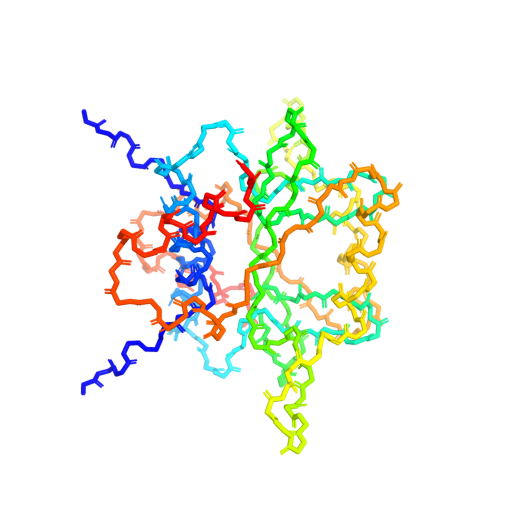 PRO A CA 1
ATOM 687 C C . PRO A 1 91 ? -8.312 11.555 0.81 1 97.69 91 PRO A C 1
ATOM 689 O O . PRO A 1 91 ? -8.164 12.688 0.351 1 97.69 91 PRO A O 1
ATOM 692 N N . PHE A 1 92 ? -8.812 10.578 0.16 1 96.62 92 PHE A N 1
ATOM 693 C CA . PHE A 1 92 ? -9.023 10.68 -1.278 1 96.62 92 PHE A CA 1
ATOM 694 C C . PHE A 1 92 ? -10.016 11.789 -1.599 1 96.62 92 PHE A C 1
ATOM 696 O O . PHE A 1 92 ? -9.852 12.508 -2.588 1 96.62 92 PHE A O 1
ATOM 703 N N . TYR A 1 93 ? -11 11.938 -0.807 1 96.12 93 TYR A N 1
ATOM 704 C CA . TYR A 1 93 ? -12.086 12.859 -1.14 1 96.12 93 TYR A CA 1
ATOM 705 C C . TYR A 1 93 ? -11.641 14.305 -0.978 1 96.12 93 TYR A C 1
ATOM 707 O O . TYR A 1 93 ? -12.148 15.195 -1.659 1 96.12 93 TYR A O 1
ATOM 715 N N . GLU A 1 94 ? -10.742 14.625 -0.033 1 97.06 94 GLU A N 1
ATOM 716 C CA . GLU A 1 94 ? -10.156 15.961 0.042 1 97.06 94 GLU A CA 1
ATOM 717 C C . GLU A 1 94 ? -9.203 16.219 -1.122 1 97.06 94 GLU A C 1
ATOM 719 O O . GLU A 1 94 ? -9.266 17.266 -1.763 1 97.06 94 GLU A O 1
ATOM 724 N N . TRP A 1 95 ? -8.391 15.258 -1.43 1 97.75 95 TRP A N 1
ATOM 725 C CA . TRP A 1 95 ? -7.383 15.375 -2.479 1 97.75 95 TRP A CA 1
ATOM 726 C C . TRP A 1 95 ? -8.031 15.602 -3.836 1 97.75 95 TRP A C 1
ATOM 728 O O . TRP A 1 95 ? -7.539 16.391 -4.645 1 97.75 95 TRP A O 1
ATOM 738 N N . ASN A 1 96 ? -9.117 14.859 -4.086 1 95.5 96 ASN A N 1
ATOM 739 C CA . ASN A 1 96 ? -9.836 14.953 -5.352 1 95.5 96 ASN A CA 1
ATOM 740 C C . ASN A 1 96 ? -10.461 16.328 -5.543 1 95.5 96 ASN A C 1
ATOM 742 O O . ASN A 1 96 ? -10.867 16.688 -6.648 1 95.5 96 ASN A O 1
ATOM 746 N N . GLY A 1 97 ? -10.539 17.047 -4.523 1 96.25 97 GLY A N 1
ATOM 747 C CA . GLY A 1 97 ? -11.156 18.359 -4.605 1 96.25 97 GLY A CA 1
ATOM 748 C C . GLY A 1 97 ? -10.211 19.438 -5.098 1 96.25 97 GLY A C 1
ATOM 749 O O . GLY A 1 97 ? -10.641 20.547 -5.441 1 96.25 97 GLY A O 1
ATOM 750 N N . PHE A 1 98 ? -8.945 19.125 -5.188 1 97.25 98 PHE A N 1
ATOM 751 C CA . PHE A 1 98 ? -7.973 20.125 -5.605 1 97.25 98 PHE A CA 1
ATOM 752 C C . PHE A 1 98 ? -7.914 20.219 -7.125 1 97.25 98 PHE A C 1
ATOM 754 O O . PHE A 1 98 ? -7.852 19.203 -7.816 1 97.25 98 PHE A O 1
ATOM 761 N N . ALA A 1 99 ? -7.879 21.406 -7.656 1 95.31 99 ALA A N 1
ATOM 762 C CA . ALA A 1 99 ? -7.875 21.641 -9.102 1 95.31 99 ALA A CA 1
ATOM 763 C C . ALA A 1 99 ? -6.457 21.859 -9.617 1 95.31 99 ALA A C 1
ATOM 765 O O . ALA A 1 99 ? -6.168 21.609 -10.789 1 95.31 99 ALA A O 1
ATOM 766 N N . THR A 1 100 ? -5.59 22.328 -8.711 1 97 100 THR A N 1
ATOM 767 C CA . THR A 1 100 ? -4.262 22.719 -9.172 1 97 100 THR A CA 1
ATOM 768 C C . THR A 1 100 ? -3.18 22.094 -8.297 1 97 100 THR A C 1
ATOM 770 O O . THR A 1 100 ? -3.443 21.719 -7.156 1 97 100 THR A O 1
ATOM 773 N N . ALA A 1 101 ? -2.014 22.094 -8.859 1 96.75 101 ALA A N 1
ATOM 774 C CA . ALA A 1 101 ? -0.854 21.625 -8.109 1 96.75 101 ALA A CA 1
ATOM 775 C C . ALA A 1 101 ? -0.589 22.516 -6.898 1 96.75 101 ALA A C 1
ATOM 777 O O . ALA A 1 101 ? -0.194 22.031 -5.836 1 96.75 101 ALA A O 1
ATOM 778 N N . SER A 1 102 ? -0.75 23.812 -7.086 1 97.31 102 SER A N 1
ATOM 779 C CA . SER A 1 102 ? -0.508 24.766 -6.008 1 97.31 102 SER A CA 1
ATOM 780 C C . SER A 1 102 ? -1.409 24.484 -4.809 1 97.31 102 SER A C 1
ATOM 782 O O . SER A 1 102 ? -0.974 24.594 -3.662 1 97.31 102 SER A O 1
ATOM 784 N N . GLU A 1 103 ? -2.621 24.125 -5.027 1 98.12 103 GLU A N 1
ATOM 785 C CA . GLU A 1 103 ? -3.541 23.781 -3.947 1 98.12 103 GLU A CA 1
ATOM 786 C C . GLU A 1 103 ? -3.074 22.547 -3.193 1 98.12 103 GLU A C 1
ATOM 788 O O . GLU A 1 103 ? -3.152 22.484 -1.963 1 98.12 103 GLU A O 1
ATOM 793 N N . ARG A 1 104 ? -2.629 21.594 -3.869 1 98.12 104 ARG A N 1
ATOM 794 C CA . ARG A 1 104 ? -2.115 20.359 -3.275 1 98.12 104 ARG A CA 1
ATOM 795 C C . ARG A 1 104 ? -0.874 20.625 -2.434 1 98.12 104 ARG A C 1
ATOM 797 O O . ARG A 1 104 ? -0.732 20.094 -1.333 1 98.12 104 ARG A O 1
ATOM 804 N N . HIS A 1 105 ? -0.05 21.469 -2.967 1 97.94 105 HIS A N 1
ATOM 805 C CA . HIS A 1 105 ? 1.154 21.844 -2.232 1 97.94 105 HIS A CA 1
ATOM 806 C C . HIS A 1 105 ? 0.807 22.562 -0.938 1 97.94 105 HIS A C 1
ATOM 808 O O . HIS A 1 105 ? 1.341 22.25 0.125 1 97.94 105 HIS A O 1
ATOM 814 N N . THR A 1 106 ? -0.054 23.531 -1.018 1 97.5 106 THR A N 1
ATOM 815 C CA . THR A 1 106 ? -0.465 24.297 0.152 1 97.5 106 THR A CA 1
ATOM 816 C C . THR A 1 106 ? -1.11 23.391 1.195 1 97.5 106 THR A C 1
ATOM 818 O O . THR A 1 106 ? -0.854 23.531 2.393 1 97.5 106 THR A O 1
ATOM 821 N N . TYR A 1 107 ? -1.908 22.484 0.728 1 98.19 107 TYR A N 1
ATOM 822 C CA . TYR A 1 107 ? -2.574 21.531 1.597 1 98.19 107 TYR A CA 1
ATOM 823 C C . TYR A 1 107 ? -1.559 20.703 2.383 1 98.19 107 TYR A C 1
ATOM 825 O O . TYR A 1 107 ? -1.655 20.594 3.607 1 98.19 107 TYR A O 1
ATOM 833 N N . LEU A 1 108 ? -0.564 20.141 1.73 1 97.88 108 LEU A N 1
ATOM 834 C CA . LEU A 1 108 ? 0.447 19.312 2.377 1 97.88 108 LEU A CA 1
ATOM 835 C C . LEU A 1 108 ? 1.312 20.141 3.318 1 97.88 108 LEU A C 1
ATOM 837 O O . LEU A 1 108 ? 1.696 19.672 4.391 1 97.88 108 LEU A O 1
ATOM 841 N N . GLN A 1 109 ? 1.601 21.391 2.924 1 96.75 109 GLN A N 1
ATOM 842 C CA . GLN A 1 109 ? 2.373 22.281 3.793 1 96.75 109 GLN A CA 1
ATOM 843 C C . GLN A 1 109 ? 1.637 22.547 5.105 1 96.75 109 GLN A C 1
ATOM 845 O O . GLN A 1 109 ? 2.248 22.562 6.172 1 96.75 109 GLN A O 1
ATOM 850 N N . ARG A 1 110 ? 0.38 22.688 4.941 1 96.75 110 ARG A N 1
ATOM 851 C CA . ARG A 1 110 ? -0.429 22.922 6.129 1 96.75 110 ARG A CA 1
ATOM 852 C C . ARG A 1 110 ? -0.421 21.703 7.047 1 96.75 110 ARG A C 1
ATOM 854 O O . ARG A 1 110 ? -0.309 21.844 8.266 1 96.75 110 ARG A O 1
ATOM 861 N N . LEU A 1 111 ? -0.535 20.531 6.477 1 96.12 111 LEU A N 1
ATOM 862 C CA . LEU A 1 111 ? -0.581 19.312 7.262 1 96.12 111 LEU A CA 1
ATOM 863 C C . LEU A 1 111 ? 0.76 19.047 7.938 1 96.12 111 LEU A C 1
ATOM 865 O O . LEU A 1 111 ? 0.804 18.531 9.055 1 96.12 111 LEU A O 1
ATOM 869 N N . LEU A 1 112 ? 1.789 19.391 7.191 1 94.62 112 LEU A N 1
ATOM 870 C CA . LEU A 1 112 ? 3.131 19.094 7.684 1 94.62 112 LEU A CA 1
ATOM 871 C C . LEU A 1 112 ? 3.59 20.156 8.68 1 94.62 112 LEU A C 1
ATOM 873 O O . LEU A 1 112 ? 4.465 19.906 9.508 1 94.62 112 LEU A O 1
ATOM 877 N N . GLY A 1 113 ? 3.021 21.25 8.75 1 84.81 113 GLY A N 1
ATOM 878 C CA . GLY A 1 113 ? 3.371 22.344 9.641 1 84.81 113 GLY A CA 1
ATOM 879 C C . GLY A 1 113 ? 4.461 23.25 9.078 1 84.81 113 GLY A C 1
ATOM 880 O O . GLY A 1 113 ? 5.246 22.812 8.227 1 84.81 113 GLY A O 1
ATOM 881 N N . MET B 1 1 ? 19.5 14.586 -17.062 1 24.52 1 MET B N 1
ATOM 882 C CA . MET B 1 1 ? 18.562 13.555 -17.5 1 24.52 1 MET B CA 1
ATOM 883 C C . MET B 1 1 ? 17.891 12.898 -16.297 1 24.52 1 MET B C 1
ATOM 885 O O . MET B 1 1 ? 18.562 12.328 -15.438 1 24.52 1 MET B O 1
ATOM 889 N N . GLN B 1 2 ? 16.891 13.539 -15.781 1 31.53 2 GLN B N 1
ATOM 890 C CA . GLN B 1 2 ? 16.344 13.219 -14.469 1 31.53 2 GLN B CA 1
ATOM 891 C C . GLN B 1 2 ? 16 11.734 -14.359 1 31.53 2 GLN B C 1
ATOM 893 O O . GLN B 1 2 ? 15.258 11.203 -15.188 1 31.53 2 GLN B O 1
ATOM 898 N N . ASP B 1 3 ? 16.938 10.922 -14.117 1 36.97 3 ASP B N 1
ATOM 899 C CA . ASP B 1 3 ? 16.797 9.477 -13.898 1 36.97 3 ASP B CA 1
ATOM 900 C C . ASP B 1 3 ? 15.438 9.141 -13.297 1 36.97 3 ASP B C 1
ATOM 902 O O . ASP B 1 3 ? 15.102 9.609 -12.211 1 36.97 3 ASP B O 1
ATOM 906 N N . THR B 1 4 ? 14.453 9.102 -14.125 1 41.94 4 THR B N 1
ATOM 907 C CA . THR B 1 4 ? 13.062 8.859 -13.75 1 41.94 4 THR B CA 1
ATOM 908 C C . THR B 1 4 ? 12.961 7.688 -12.789 1 41.94 4 THR B C 1
ATOM 910 O O . THR B 1 4 ? 13.094 6.531 -13.188 1 41.94 4 THR B O 1
ATOM 913 N N . GLN B 1 5 ? 13.586 7.859 -11.648 1 53.09 5 GLN B N 1
ATOM 914 C CA . GLN B 1 5 ? 13.57 6.793 -10.656 1 53.09 5 GLN B CA 1
ATOM 915 C C . GLN B 1 5 ? 12.156 6.277 -10.422 1 53.09 5 GLN B C 1
ATOM 917 O O . GLN B 1 5 ? 11.219 7.066 -10.273 1 53.09 5 GLN B O 1
ATOM 922 N N . VAL B 1 6 ? 11.914 5.098 -10.961 1 57.28 6 VAL B N 1
ATOM 923 C CA . VAL B 1 6 ? 10.656 4.383 -10.734 1 57.28 6 VAL B CA 1
ATOM 924 C C . VAL B 1 6 ? 10.305 4.426 -9.25 1 57.28 6 VAL B C 1
ATOM 926 O O . VAL B 1 6 ? 11.125 4.082 -8.391 1 57.28 6 VAL B O 1
ATOM 929 N N . THR B 1 7 ? 9.25 5.09 -8.984 1 80.56 7 THR B N 1
ATOM 930 C CA . THR B 1 7 ? 8.789 5.133 -7.598 1 80.56 7 THR B CA 1
ATOM 931 C C . THR B 1 7 ? 8.008 3.869 -7.246 1 80.56 7 THR B C 1
ATOM 933 O O . THR B 1 7 ? 7.691 3.066 -8.125 1 80.56 7 THR B O 1
ATOM 936 N N . ILE B 1 8 ? 7.828 3.576 -6.035 1 81.88 8 ILE B N 1
ATOM 937 C CA . ILE B 1 8 ? 7.039 2.432 -5.59 1 81.88 8 ILE B CA 1
ATOM 938 C C . ILE B 1 8 ? 5.625 2.523 -6.164 1 81.88 8 ILE B C 1
ATOM 940 O O . ILE B 1 8 ? 5.062 1.521 -6.609 1 81.88 8 ILE B O 1
ATOM 944 N N . SER B 1 9 ? 5.086 3.686 -6.242 1 87.75 9 SER B N 1
ATOM 945 C CA . SER B 1 9 ? 3.76 3.871 -6.824 1 87.75 9 SER B CA 1
ATOM 946 C C . SER B 1 9 ? 3.76 3.541 -8.312 1 87.75 9 SER B C 1
ATOM 948 O O . SER B 1 9 ? 2.775 3.018 -8.836 1 87.75 9 SER B O 1
ATOM 950 N N . ASP B 1 10 ? 4.844 3.76 -9.023 1 90.75 10 ASP B N 1
ATOM 951 C CA . ASP B 1 10 ? 4.961 3.385 -10.43 1 90.75 10 ASP B CA 1
ATOM 952 C C . ASP B 1 10 ? 4.965 1.866 -10.594 1 90.75 10 ASP B C 1
ATOM 954 O O . ASP B 1 10 ? 4.332 1.333 -11.5 1 90.75 10 ASP B O 1
ATOM 958 N N . PHE B 1 11 ? 5.754 1.227 -9.672 1 95.19 11 PHE B N 1
ATOM 959 C CA . PHE B 1 11 ? 5.812 -0.23 -9.672 1 95.19 11 PHE B CA 1
ATOM 960 C C . PHE B 1 11 ? 4.426 -0.83 -9.484 1 95.19 11 PHE B C 1
ATOM 962 O O . PHE B 1 11 ? 3.957 -1.607 -10.32 1 95.19 11 PHE B O 1
ATOM 969 N N . GLN B 1 12 ? 3.736 -0.403 -8.484 1 94.62 12 GLN B N 1
ATOM 970 C CA . GLN B 1 12 ? 2.393 -0.891 -8.195 1 94.62 12 GLN B CA 1
ATOM 971 C C . GLN B 1 12 ? 1.445 -0.622 -9.359 1 94.62 12 GLN B C 1
ATOM 973 O O . GLN B 1 12 ? 0.676 -1.499 -9.758 1 94.62 12 GLN B O 1
ATOM 978 N N . GLY B 1 13 ? 1.516 0.553 -9.883 1 94.62 13 GLY B N 1
ATOM 979 C CA . GLY B 1 13 ? 0.692 0.898 -11.031 1 94.62 13 GLY B CA 1
ATOM 980 C C . GLY B 1 13 ? 0.96 0.024 -12.242 1 94.62 13 GLY B C 1
ATOM 981 O O . GLY B 1 13 ? 0.028 -0.376 -12.945 1 94.62 13 GLY B O 1
ATOM 982 N N . SER B 1 14 ? 2.201 -0.251 -12.484 1 95.62 14 SER B N 1
ATOM 983 C CA . SER B 1 14 ? 2.564 -1.061 -13.641 1 95.62 14 SER B CA 1
ATOM 984 C C . SER B 1 14 ? 2.08 -2.498 -13.484 1 95.62 14 SER B C 1
ATOM 986 O O . SER B 1 14 ? 1.656 -3.125 -14.461 1 95.62 14 SER B O 1
ATOM 988 N N . VAL B 1 15 ? 2.146 -3.051 -12.297 1 97.31 15 VAL B N 1
ATOM 989 C CA . VAL B 1 15 ? 1.628 -4.391 -12.055 1 97.31 15 VAL B CA 1
ATOM 990 C C . VAL B 1 15 ? 0.111 -4.402 -12.227 1 97.31 15 VAL B C 1
ATOM 992 O O . VAL B 1 15 ? -0.44 -5.301 -12.867 1 97.31 15 VAL B O 1
ATOM 995 N N . ALA B 1 16 ? -0.531 -3.395 -11.695 1 96.44 16 ALA B N 1
ATOM 996 C CA . ALA B 1 16 ? -1.981 -3.289 -11.836 1 96.44 16 ALA B CA 1
ATOM 997 C C . ALA B 1 16 ? -2.389 -3.219 -13.305 1 96.44 16 ALA B C 1
ATOM 999 O O . ALA B 1 16 ? -3.352 -3.867 -13.719 1 96.44 16 ALA B O 1
ATOM 1000 N N . ALA B 1 17 ? -1.672 -2.438 -14.062 1 95.06 17 ALA B N 1
ATOM 1001 C CA . ALA B 1 17 ? -1.967 -2.305 -15.484 1 95.06 17 ALA B CA 1
ATOM 1002 C C . ALA B 1 17 ? -1.805 -3.641 -16.203 1 95.06 17 ALA B C 1
ATOM 1004 O O . ALA B 1 17 ? -2.637 -4.008 -17.031 1 95.06 17 ALA B O 1
ATOM 1005 N N . ALA B 1 18 ? -0.749 -4.348 -15.906 1 97 18 ALA B N 1
ATOM 1006 C CA . ALA B 1 18 ? -0.522 -5.656 -16.516 1 97 18 ALA B CA 1
ATOM 1007 C C . ALA B 1 18 ? -1.604 -6.648 -16.109 1 97 18 ALA B C 1
ATOM 1009 O O . ALA B 1 18 ? -2.07 -7.445 -16.922 1 97 18 ALA B O 1
ATOM 1010 N N . LEU B 1 19 ? -1.948 -6.617 -14.836 1 97.12 19 LEU B N 1
ATOM 1011 C CA . LEU B 1 19 ? -2.992 -7.508 -14.336 1 97.12 19 LEU B CA 1
ATOM 1012 C C . LEU B 1 19 ? -4.312 -7.242 -15.055 1 97.12 19 LEU B C 1
ATOM 1014 O O . LEU B 1 19 ? -5.043 -8.18 -15.383 1 97.12 19 LEU B O 1
ATOM 1018 N N . ALA B 1 20 ? -4.598 -6 -15.297 1 95.44 20 ALA B N 1
ATOM 1019 C CA . ALA B 1 20 ? -5.844 -5.613 -15.953 1 95.44 20 ALA B CA 1
ATOM 1020 C C . ALA B 1 20 ? -5.93 -6.207 -17.359 1 95.44 20 ALA B C 1
ATOM 1022 O O . ALA B 1 20 ? -7.023 -6.438 -17.875 1 95.44 20 ALA B O 1
ATOM 1023 N N . ALA B 1 21 ? -4.816 -6.465 -17.922 1 94.88 21 ALA B N 1
ATOM 1024 C CA . ALA B 1 21 ? -4.766 -7.004 -19.281 1 94.88 21 ALA B CA 1
ATOM 1025 C C . ALA B 1 21 ? -5.059 -8.5 -19.281 1 94.88 21 ALA B C 1
ATOM 1027 O O . ALA B 1 21 ? -5.441 -9.062 -20.312 1 94.88 21 ALA B O 1
ATOM 1028 N N . VAL B 1 22 ? -4.93 -9.203 -18.156 1 94.81 22 VAL B N 1
ATOM 1029 C CA . VAL B 1 22 ? -5.035 -10.664 -18.172 1 94.81 22 VAL B CA 1
ATOM 1030 C C . VAL B 1 22 ? -6.16 -11.109 -17.234 1 94.81 22 VAL B C 1
ATOM 1032 O O . VAL B 1 22 ? -6.594 -12.266 -17.297 1 94.81 22 VAL B O 1
ATOM 1035 N N . GLN B 1 23 ? -6.578 -10.273 -16.359 1 90.62 23 GLN B N 1
ATOM 1036 C CA . GLN B 1 23 ? -7.648 -10.57 -15.414 1 90.62 23 GLN B CA 1
ATOM 1037 C C . GLN B 1 23 ? -8.664 -9.43 -15.352 1 90.62 23 GLN B C 1
ATOM 1039 O O . GLN B 1 23 ? -8.305 -8.266 -15.516 1 90.62 23 GLN B O 1
ATOM 1044 N N . HIS B 1 24 ? -9.875 -9.914 -15.109 1 87.31 24 HIS B N 1
ATOM 1045 C CA . HIS B 1 24 ? -10.938 -8.945 -14.883 1 87.31 24 HIS B CA 1
ATOM 1046 C C . HIS B 1 24 ? -11.469 -9.031 -13.453 1 87.31 24 HIS B C 1
ATOM 1048 O O . HIS B 1 24 ? -11.328 -10.062 -12.797 1 87.31 24 HIS B O 1
ATOM 1054 N N . GLY B 1 25 ? -11.977 -7.918 -12.961 1 90.06 25 GLY B N 1
ATOM 1055 C CA . GLY B 1 25 ? -12.703 -7.938 -11.695 1 90.06 25 GLY B CA 1
ATOM 1056 C C . GLY B 1 25 ? -11.797 -7.879 -10.484 1 90.06 25 GLY B C 1
ATOM 1057 O O . GLY B 1 25 ? -12.148 -8.375 -9.414 1 90.06 25 GLY B O 1
ATOM 1058 N N . PHE B 1 26 ? -10.562 -7.422 -10.695 1 94.62 26 PHE B N 1
ATOM 1059 C CA . PHE B 1 26 ? -9.734 -7.285 -9.5 1 94.62 26 PHE B CA 1
ATOM 1060 C C . PHE B 1 26 ? -9.969 -5.934 -8.836 1 94.62 26 PHE B C 1
ATOM 1062 O O . PHE B 1 26 ? -10.523 -5.02 -9.453 1 94.62 26 PHE B O 1
ATOM 1069 N N . GLU B 1 27 ? -9.609 -5.859 -7.539 1 94.88 27 GLU B N 1
ATOM 1070 C CA . GLU B 1 27 ? -9.727 -4.656 -6.723 1 94.88 27 GLU B CA 1
ATOM 1071 C C . GLU B 1 27 ? -8.367 -4.215 -6.188 1 94.88 27 GLU B C 1
ATOM 1073 O O . GLU B 1 27 ? -7.551 -5.047 -5.789 1 94.88 27 GLU B O 1
ATOM 1078 N N . GLU B 1 28 ? -8.117 -2.891 -6.277 1 94.69 28 GLU B N 1
ATOM 1079 C CA . GLU B 1 28 ? -6.938 -2.346 -5.617 1 94.69 28 GLU B CA 1
ATOM 1080 C C . GLU B 1 28 ? -7.223 -2.016 -4.156 1 94.69 28 GLU B C 1
ATOM 1082 O O . GLU B 1 28 ? -8.305 -1.522 -3.824 1 94.69 28 GLU B O 1
ATOM 1087 N N . GLU B 1 29 ? -6.203 -2.342 -3.271 1 92.5 29 GLU B N 1
ATOM 1088 C CA . GLU B 1 29 ? -6.266 -2.02 -1.85 1 92.5 29 GLU B CA 1
ATOM 1089 C C . GLU B 1 29 ? -7.516 -2.617 -1.204 1 92.5 29 GLU B C 1
ATOM 1091 O O . GLU B 1 29 ? -8.305 -1.897 -0.592 1 92.5 29 GLU B O 1
ATOM 1096 N N . HIS B 1 30 ? -7.656 -3.875 -1.33 1 94.5 30 HIS B N 1
ATOM 1097 C CA . HIS B 1 30 ? -8.789 -4.598 -0.759 1 94.5 30 HIS B CA 1
ATOM 1098 C C . HIS B 1 30 ? -8.555 -4.902 0.718 1 94.5 30 HIS B C 1
ATOM 1100 O O . HIS B 1 30 ? -7.602 -5.594 1.072 1 94.5 30 HIS B O 1
ATOM 1106 N N . LEU B 1 31 ? -9.438 -4.41 1.518 1 93.5 31 LEU B N 1
ATOM 1107 C CA . LEU B 1 31 ? -9.305 -4.656 2.949 1 93.5 31 LEU B CA 1
ATOM 1108 C C . LEU B 1 31 ? -9.781 -6.059 3.309 1 93.5 31 LEU B C 1
ATOM 1110 O O . LEU B 1 31 ? -10.859 -6.477 2.887 1 93.5 31 LEU B O 1
ATOM 1114 N N . GLU B 1 32 ? -8.938 -6.816 4.008 1 95 32 GLU B N 1
ATOM 1115 C CA . GLU B 1 32 ? -9.336 -8.055 4.676 1 95 32 GLU B CA 1
ATOM 1116 C C . GLU B 1 32 ? -9.617 -7.812 6.156 1 95 32 GLU B C 1
ATOM 1118 O O . GLU B 1 32 ? -8.688 -7.762 6.969 1 95 32 GLU B O 1
ATOM 1123 N N . PRO B 1 33 ? -10.875 -7.801 6.551 1 90.31 33 PRO B N 1
ATOM 1124 C CA . PRO B 1 33 ? -11.227 -7.332 7.895 1 90.31 33 PRO B CA 1
ATOM 1125 C C . PRO B 1 33 ? -10.727 -8.273 8.992 1 90.31 33 PRO B C 1
ATOM 1127 O O . PRO B 1 33 ? -10.438 -7.824 10.109 1 90.31 33 PRO B O 1
ATOM 1130 N N . ARG B 1 34 ? -10.609 -9.531 8.734 1 93.19 34 ARG B N 1
ATOM 1131 C CA . ARG B 1 34 ? -10.195 -10.477 9.758 1 93.19 34 ARG B CA 1
ATOM 1132 C C . ARG B 1 34 ? -8.734 -10.258 10.148 1 93.19 34 ARG B C 1
ATOM 1134 O O . ARG B 1 34 ? -8.312 -10.672 11.234 1 93.19 34 ARG B O 1
ATOM 1141 N N . THR B 1 35 ? -7.973 -9.625 9.273 1 91.69 35 THR B N 1
ATOM 1142 C CA . THR B 1 35 ? -6.551 -9.445 9.547 1 91.69 35 THR B CA 1
ATOM 1143 C C . THR B 1 35 ? -6.219 -7.969 9.742 1 91.69 35 THR B C 1
ATOM 1145 O O . THR B 1 35 ? -5.199 -7.633 10.344 1 91.69 35 THR B O 1
ATOM 1148 N N . GLY B 1 36 ? -7.02 -7.117 9.109 1 89.5 36 GLY B N 1
ATOM 1149 C CA . GLY B 1 36 ? -6.762 -5.688 9.141 1 89.5 36 GLY B CA 1
ATOM 1150 C C . GLY B 1 36 ? -5.793 -5.234 8.062 1 89.5 36 GLY B C 1
ATOM 1151 O O . GLY B 1 36 ? -5.492 -4.043 7.949 1 89.5 36 GLY B O 1
ATOM 1152 N N . TYR B 1 37 ? -5.383 -6.164 7.258 1 91.5 37 TYR B N 1
ATOM 1153 C CA . TYR B 1 37 ? -4.457 -5.812 6.184 1 91.5 37 TYR B CA 1
ATOM 1154 C C . TYR B 1 37 ? -5.215 -5.461 4.906 1 91.5 37 TYR B C 1
ATOM 1156 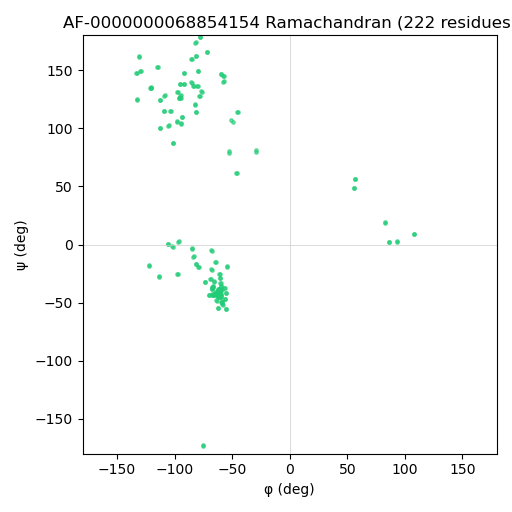O O . TYR B 1 37 ? -6.293 -6.004 4.648 1 91.5 37 TYR B O 1
ATOM 1164 N N . SER B 1 38 ? -4.641 -4.555 4.172 1 91.81 38 SER B N 1
ATOM 1165 C CA . SER B 1 38 ? -5.086 -4.289 2.809 1 91.81 38 SER B CA 1
ATOM 1166 C C . SER B 1 38 ? -4.262 -5.074 1.794 1 91.81 38 SER B C 1
ATOM 1168 O O . SER B 1 38 ? -3.031 -5.094 1.87 1 91.81 38 SER B O 1
ATOM 1170 N N . LEU B 1 39 ? -4.941 -5.758 0.935 1 95.94 39 LEU B N 1
ATOM 1171 C CA . LEU B 1 39 ? -4.289 -6.426 -0.185 1 95.94 39 LEU B CA 1
ATOM 1172 C C . LEU B 1 39 ? -4 -5.441 -1.312 1 95.94 39 LEU B C 1
ATOM 1174 O O . LEU B 1 39 ? -4.859 -4.629 -1.668 1 95.94 39 LEU B O 1
ATOM 1178 N N . ASP B 1 40 ? -2.789 -5.535 -1.89 1 95.25 40 ASP B N 1
ATOM 1179 C CA . ASP B 1 40 ? -2.447 -4.598 -2.955 1 95.25 40 ASP B CA 1
ATOM 1180 C C . ASP B 1 40 ? -3.389 -4.754 -4.148 1 95.25 40 ASP B C 1
ATOM 1182 O O . ASP B 1 40 ? -4.012 -3.783 -4.582 1 95.25 40 ASP B O 1
ATOM 1186 N N . LEU B 1 41 ? -3.518 -5.945 -4.688 1 97.12 41 LEU B N 1
ATOM 1187 C CA . LEU B 1 41 ? -4.469 -6.328 -5.727 1 97.12 41 LEU B CA 1
ATOM 1188 C C . LEU B 1 41 ? -5.176 -7.629 -5.359 1 97.12 41 LEU B C 1
ATOM 1190 O O . LEU B 1 41 ? -4.523 -8.633 -5.07 1 97.12 41 LEU B O 1
ATOM 1194 N N . ALA B 1 42 ? -6.477 -7.617 -5.348 1 97.69 42 ALA B N 1
ATOM 1195 C CA . ALA B 1 42 ? -7.238 -8.781 -4.918 1 97.69 42 ALA B CA 1
ATOM 1196 C C . ALA B 1 42 ? -8.164 -9.273 -6.027 1 97.69 42 ALA B C 1
ATOM 1198 O O . ALA B 1 42 ? -8.773 -8.469 -6.734 1 97.69 42 ALA B O 1
ATOM 1199 N N . LEU B 1 43 ? -8.203 -10.516 -6.246 1 97.62 43 LEU B N 1
ATOM 1200 C CA . LEU B 1 43 ? -9.273 -11.211 -6.965 1 97.62 43 LEU B CA 1
ATOM 1201 C C . LEU B 1 43 ? -10.219 -11.906 -5.992 1 97.62 43 LEU B C 1
ATOM 1203 O O . LEU B 1 43 ? -10.039 -13.094 -5.688 1 97.62 43 LEU B O 1
ATOM 1207 N N . PRO B 1 44 ? -11.211 -11.227 -5.508 1 96.88 44 PRO B N 1
ATOM 1208 C CA . PRO B 1 44 ? -12.023 -11.734 -4.406 1 96.88 44 PRO B CA 1
ATOM 1209 C C . PRO B 1 44 ? -12.742 -13.039 -4.762 1 96.88 44 PRO B C 1
ATOM 1211 O O . PRO B 1 44 ? -12.867 -13.93 -3.918 1 96.88 44 PRO B O 1
ATOM 1214 N N . SER B 1 45 ? -13.195 -13.109 -5.98 1 95.81 45 SER B N 1
ATOM 1215 C CA . SER B 1 45 ? -13.961 -14.289 -6.379 1 95.81 45 SER B CA 1
ATOM 1216 C C . SER B 1 45 ? -13.141 -15.562 -6.227 1 95.81 45 SER B C 1
ATOM 1218 O O . SER B 1 45 ? -13.672 -16.609 -5.855 1 95.81 45 SER B O 1
ATOM 1220 N N . SER B 1 46 ? -11.93 -15.508 -6.465 1 96.5 46 SER B N 1
ATOM 1221 C CA . SER B 1 46 ? -11.062 -16.688 -6.379 1 96.5 46 SER B CA 1
ATOM 1222 C C . SER B 1 46 ? -10.188 -16.625 -5.133 1 96.5 46 SER B C 1
ATOM 1224 O O . SER B 1 46 ? -9.367 -17.516 -4.902 1 96.5 46 SER B O 1
ATOM 1226 N N . ARG B 1 47 ? -10.312 -15.633 -4.359 1 97.56 47 ARG B N 1
ATOM 1227 C CA . ARG B 1 47 ? -9.547 -15.422 -3.139 1 97.56 47 ARG B CA 1
ATOM 1228 C C . ARG B 1 47 ? -8.047 -15.453 -3.422 1 97.56 47 ARG B C 1
ATOM 1230 O O . ARG B 1 47 ? -7.301 -16.172 -2.75 1 97.56 47 ARG B O 1
ATOM 1237 N N . VAL B 1 48 ? -7.648 -14.719 -4.414 1 98.31 48 VAL B N 1
ATOM 1238 C CA . VAL B 1 48 ? -6.238 -14.555 -4.75 1 98.31 48 VAL B CA 1
ATOM 1239 C C . VAL B 1 48 ? -5.789 -13.141 -4.395 1 98.31 48 VAL B C 1
ATOM 1241 O O . VAL B 1 48 ? -6.461 -12.164 -4.73 1 98.31 48 VAL B O 1
ATOM 1244 N N . ALA B 1 49 ? -4.758 -13.039 -3.674 1 98.56 49 ALA B N 1
ATOM 1245 C CA . ALA B 1 49 ? -4.113 -11.773 -3.326 1 98.56 49 ALA B CA 1
ATOM 1246 C C . ALA B 1 49 ? -2.779 -11.617 -4.047 1 98.56 49 ALA B C 1
ATOM 1248 O O . ALA B 1 49 ? -1.843 -12.383 -3.803 1 98.56 49 ALA B O 1
ATOM 1249 N N . VAL B 1 50 ? -2.684 -10.641 -4.922 1 98.31 50 VAL B N 1
ATOM 1250 C CA . VAL B 1 50 ? -1.422 -10.305 -5.578 1 98.31 50 VAL B CA 1
ATOM 1251 C C . VAL B 1 50 ? -0.717 -9.195 -4.797 1 98.31 50 VAL B C 1
ATOM 1253 O O . VAL B 1 50 ? -1.17 -8.047 -4.793 1 98.31 50 VAL B O 1
ATOM 1256 N N . GLU B 1 51 ? 0.319 -9.531 -4.184 1 97.94 51 GLU B N 1
ATOM 1257 C CA . GLU B 1 51 ? 1.113 -8.586 -3.402 1 97.94 51 GLU B CA 1
ATOM 1258 C C . GLU B 1 51 ? 2.283 -8.047 -4.219 1 97.94 51 GLU B C 1
ATOM 1260 O O . GLU B 1 51 ? 3.041 -8.812 -4.812 1 97.94 51 GLU B O 1
ATOM 1265 N N . VAL B 1 52 ? 2.393 -6.738 -4.305 1 97.12 52 VAL B N 1
ATOM 1266 C CA . VAL B 1 52 ? 3.438 -6.023 -5.035 1 97.12 52 VAL B CA 1
ATOM 1267 C C . VAL B 1 52 ? 4.574 -5.66 -4.082 1 97.12 52 VAL B C 1
ATOM 1269 O O . VAL B 1 52 ? 4.473 -4.688 -3.33 1 97.12 52 VAL B O 1
ATOM 1272 N N . ASP B 1 53 ? 5.691 -6.406 -4.164 1 96.88 53 ASP B N 1
ATOM 1273 C CA . ASP B 1 53 ? 6.727 -6.352 -3.135 1 96.88 53 ASP B CA 1
ATOM 1274 C C . ASP B 1 53 ? 7.945 -5.57 -3.621 1 96.88 53 ASP B C 1
ATOM 1276 O O . ASP B 1 53 ? 8.797 -6.109 -4.328 1 96.88 53 ASP B O 1
ATOM 1280 N N . GLY B 1 54 ? 8.016 -4.352 -3.141 1 94.75 54 GLY B N 1
ATOM 1281 C CA . GLY B 1 54 ? 9.195 -3.543 -3.395 1 94.75 54 GLY B CA 1
ATOM 1282 C C . GLY B 1 54 ? 10.391 -3.949 -2.551 1 94.75 54 GLY B C 1
ATOM 1283 O O . GLY B 1 54 ? 10.336 -4.941 -1.824 1 94.75 54 GLY B O 1
ATOM 1284 N N . PRO B 1 55 ? 11.508 -3.178 -2.604 1 92.5 55 PRO B N 1
ATOM 1285 C CA . PRO B 1 55 ? 12.75 -3.521 -1.914 1 92.5 55 PRO B CA 1
ATOM 1286 C C . PRO B 1 55 ? 12.578 -3.631 -0.401 1 92.5 55 PRO B C 1
ATOM 1288 O O . PRO B 1 55 ? 13.219 -4.465 0.24 1 92.5 55 PRO B O 1
ATOM 1291 N N . SER B 1 56 ? 11.688 -2.812 0.15 1 90.31 56 SER B N 1
ATOM 1292 C CA . SER B 1 56 ? 11.516 -2.756 1.599 1 90.31 56 SER B CA 1
ATOM 1293 C C . SER B 1 56 ? 10.93 -4.055 2.141 1 90.31 56 SER B C 1
ATOM 1295 O O . SER B 1 56 ? 10.914 -4.277 3.352 1 90.31 56 SER B O 1
ATOM 1297 N N . HIS B 1 57 ? 10.562 -4.961 1.318 1 95.56 57 HIS B N 1
ATOM 1298 C CA . HIS B 1 57 ? 9.938 -6.207 1.734 1 95.56 57 HIS B CA 1
ATOM 1299 C C . HIS B 1 57 ? 10.953 -7.336 1.838 1 95.56 57 HIS B C 1
ATOM 1301 O O . HIS B 1 57 ? 10.609 -8.461 2.205 1 95.56 57 HIS B O 1
ATOM 1307 N N . PHE B 1 58 ? 12.188 -7 1.611 1 96 58 PHE B N 1
ATOM 1308 C CA . PHE B 1 58 ? 13.188 -8.062 1.558 1 96 58 PHE B CA 1
ATOM 1309 C C . PHE B 1 58 ? 14.383 -7.723 2.439 1 96 58 PHE B C 1
ATOM 1311 O O . PHE B 1 58 ? 14.711 -6.551 2.621 1 96 58 PHE B O 1
ATOM 1318 N N . LEU B 1 59 ? 14.984 -8.789 2.965 1 95.38 59 LEU B N 1
ATOM 1319 C CA . LEU B 1 59 ? 16.297 -8.672 3.574 1 95.38 59 LEU B CA 1
ATOM 1320 C C . LEU B 1 59 ? 17.375 -8.461 2.51 1 95.38 59 LEU B C 1
ATOM 1322 O O . LEU B 1 59 ? 17.109 -8.594 1.314 1 95.38 59 LEU B O 1
ATOM 1326 N N . LEU B 1 60 ? 18.562 -8.047 3.004 1 94.19 60 LEU B N 1
ATOM 1327 C CA . LEU B 1 60 ? 19.688 -7.988 2.082 1 94.19 60 LEU B CA 1
ATOM 1328 C C . LEU B 1 60 ? 19.938 -9.352 1.447 1 94.19 60 LEU B C 1
ATOM 1330 O O . LEU B 1 60 ? 19.75 -10.383 2.092 1 94.19 60 LEU B O 1
ATOM 1334 N N . PRO B 1 61 ? 20.25 -9.297 0.181 1 94.19 61 PRO B N 1
ATOM 1335 C CA . PRO B 1 61 ? 20.516 -10.586 -0.458 1 94.19 61 PRO B CA 1
ATOM 1336 C C . PRO B 1 61 ? 21.625 -11.367 0.228 1 94.19 61 PRO B C 1
ATOM 1338 O O . PRO B 1 61 ? 22.594 -10.773 0.714 1 94.19 61 PRO B O 1
ATOM 1341 N N . ASP B 1 62 ? 21.484 -12.625 0.238 1 93.19 62 ASP B N 1
ATOM 1342 C CA . ASP B 1 62 ? 22.531 -13.461 0.801 1 93.19 62 ASP B CA 1
ATOM 1343 C C . ASP B 1 62 ? 23.703 -13.602 -0.176 1 93.19 62 ASP B C 1
ATOM 1345 O O . ASP B 1 62 ? 23.75 -12.914 -1.197 1 93.19 62 ASP B O 1
ATOM 1349 N N . GLY B 1 63 ? 24.688 -14.344 0.332 1 92.06 63 GLY B N 1
ATOM 1350 C CA . GLY B 1 63 ? 25.891 -14.523 -0.47 1 92.06 63 GLY B CA 1
ATOM 1351 C C . GLY B 1 63 ? 25.609 -15.062 -1.856 1 92.06 63 GLY B C 1
ATOM 1352 O O . GLY B 1 63 ? 26.422 -14.914 -2.768 1 92.06 63 GLY B O 1
ATOM 1353 N N . ARG B 1 64 ? 24.484 -15.672 -2.131 1 95 64 ARG B N 1
ATOM 1354 C CA . ARG B 1 64 ? 24.109 -16.25 -3.414 1 95 64 ARG B CA 1
ATOM 1355 C C . ARG B 1 64 ? 23.141 -15.328 -4.16 1 95 64 ARG B C 1
ATOM 1357 O O . ARG B 1 64 ? 22.562 -15.719 -5.176 1 95 64 ARG B O 1
ATOM 1364 N N . GLY B 1 65 ? 22.75 -14.211 -3.594 1 93.06 65 GLY B N 1
ATOM 1365 C CA . GLY B 1 65 ? 21.906 -13.242 -4.258 1 93.06 65 GLY B CA 1
ATOM 1366 C C . GLY B 1 65 ? 20.422 -13.453 -3.973 1 93.06 65 GLY B C 1
ATOM 1367 O O . GLY B 1 65 ? 19.578 -12.773 -4.559 1 93.06 65 GLY B O 1
ATOM 1368 N N . VAL B 1 66 ? 20.219 -14.422 -3.154 1 93.69 66 VAL B N 1
ATOM 1369 C CA . VAL B 1 66 ? 18.828 -14.742 -2.844 1 93.69 66 VAL B CA 1
ATOM 1370 C C . VAL B 1 66 ? 18.266 -13.711 -1.863 1 93.69 66 VAL B C 1
ATOM 1372 O O . VAL B 1 66 ? 18.922 -13.383 -0.863 1 93.69 66 VAL B O 1
ATOM 1375 N N . ARG B 1 67 ? 17.062 -13.195 -2.23 1 95.81 67 ARG B N 1
ATOM 1376 C CA . ARG B 1 67 ? 16.375 -12.242 -1.374 1 95.81 67 ARG B CA 1
ATOM 1377 C C . ARG B 1 67 ? 15.234 -12.906 -0.617 1 95.81 67 ARG B C 1
ATOM 1379 O O . ARG B 1 67 ? 14.242 -13.328 -1.221 1 95.81 67 ARG B O 1
ATOM 1386 N N . LYS B 1 68 ? 15.383 -12.945 0.67 1 97.31 68 LYS B N 1
ATOM 1387 C CA . LYS B 1 68 ? 14.344 -13.508 1.522 1 97.31 68 LYS B CA 1
ATOM 1388 C C . LYS B 1 68 ? 13.414 -12.414 2.053 1 97.31 68 LYS B C 1
ATOM 1390 O O . LYS B 1 68 ? 13.867 -11.328 2.408 1 97.31 68 LYS B O 1
ATOM 1395 N N . PRO B 1 69 ? 12.07 -12.68 2.062 1 97.12 69 PRO B N 1
ATOM 1396 C CA . PRO B 1 69 ? 11.164 -11.695 2.666 1 97.12 69 PRO B CA 1
ATOM 1397 C C . PRO B 1 69 ? 11.477 -11.438 4.141 1 97.12 69 PRO B C 1
ATOM 1399 O O . PRO B 1 69 ? 11.891 -12.352 4.855 1 97.12 69 PRO B O 1
ATOM 1402 N N . ASN B 1 70 ? 11.242 -10.195 4.531 1 95.81 70 ASN B N 1
ATOM 1403 C CA . ASN B 1 70 ? 11.469 -9.867 5.938 1 95.81 70 ASN B CA 1
ATOM 1404 C C . ASN B 1 70 ? 10.273 -10.273 6.801 1 95.81 70 ASN B C 1
ATOM 1406 O O . ASN B 1 70 ? 9.266 -10.75 6.289 1 95.81 70 ASN B O 1
ATOM 1410 N N . GLY B 1 71 ? 10.406 -10.148 8.117 1 94.44 71 GLY B N 1
ATOM 1411 C CA . GLY B 1 71 ? 9.43 -10.617 9.094 1 94.44 71 GLY B CA 1
ATOM 1412 C C . GLY B 1 71 ? 8.039 -10.062 8.859 1 94.44 71 GLY B C 1
ATOM 1413 O O . GLY B 1 71 ? 7.074 -10.82 8.727 1 94.44 71 GLY B O 1
ATOM 1414 N N . PRO B 1 72 ? 7.891 -8.742 8.805 1 93.81 72 PRO B N 1
ATOM 1415 C CA . PRO B 1 72 ? 6.574 -8.148 8.578 1 93.81 72 PRO B CA 1
ATOM 1416 C C . PRO B 1 72 ? 5.902 -8.656 7.309 1 93.81 72 PRO B C 1
ATOM 1418 O O . PRO B 1 72 ? 4.695 -8.914 7.301 1 93.81 72 PRO B O 1
ATOM 1421 N N . THR B 1 73 ? 6.672 -8.797 6.227 1 95.5 73 THR B N 1
ATOM 1422 C CA . THR B 1 73 ? 6.137 -9.336 4.98 1 95.5 73 THR B CA 1
ATOM 1423 C C . THR B 1 73 ? 5.621 -10.758 5.184 1 95.5 73 THR B C 1
ATOM 1425 O O . THR B 1 73 ? 4.508 -11.086 4.766 1 95.5 73 THR B O 1
ATOM 1428 N N . LEU B 1 74 ? 6.43 -11.531 5.871 1 96.75 74 LEU B N 1
ATOM 1429 C CA . LEU B 1 74 ? 6.035 -12.914 6.125 1 96.75 74 LEU B CA 1
ATOM 1430 C C . LEU B 1 74 ? 4.797 -12.969 7.012 1 96.75 74 LEU B C 1
ATOM 1432 O O . LEU B 1 74 ? 3.93 -13.828 6.816 1 96.75 74 LEU B O 1
ATOM 1436 N N . LEU B 1 75 ? 4.773 -12.125 8.008 1 94.12 75 LEU B N 1
ATOM 1437 C CA . LEU B 1 75 ? 3.623 -12.102 8.898 1 94.12 75 LEU B CA 1
ATOM 1438 C C . LEU B 1 75 ? 2.34 -11.805 8.133 1 94.12 75 LEU B C 1
ATOM 1440 O O . LEU B 1 75 ? 1.338 -12.508 8.289 1 94.12 75 LEU B O 1
ATOM 1444 N N . LYS B 1 76 ? 2.365 -10.789 7.328 1 94 76 LYS B N 1
ATOM 1445 C CA . LYS B 1 76 ? 1.209 -10.453 6.504 1 94 76 LYS B CA 1
ATOM 1446 C C . LYS B 1 76 ? 0.787 -11.641 5.637 1 94 76 LYS B C 1
ATOM 1448 O O . LYS B 1 76 ? -0.391 -12 5.602 1 94 76 LYS B O 1
ATOM 1453 N N . ARG B 1 77 ? 1.717 -12.289 4.98 1 97.5 77 ARG B N 1
ATOM 1454 C CA . ARG B 1 77 ? 1.408 -13.422 4.105 1 97.5 77 ARG B CA 1
ATOM 1455 C C . ARG B 1 77 ? 0.764 -14.562 4.887 1 97.5 77 ARG B C 1
ATOM 1457 O O . ARG B 1 77 ? -0.22 -15.148 4.438 1 97.5 77 ARG B O 1
ATOM 1464 N N . ARG B 1 78 ? 1.327 -14.828 6.027 1 97.31 78 ARG B N 1
ATOM 1465 C CA . ARG B 1 78 ? 0.807 -15.914 6.855 1 97.31 78 ARG B CA 1
ATOM 1466 C C . ARG B 1 78 ? -0.626 -15.633 7.289 1 97.31 78 ARG B C 1
ATOM 1468 O O . ARG B 1 78 ? -1.481 -16.516 7.25 1 97.31 78 ARG B O 1
ATOM 1475 N N . LEU B 1 79 ? -0.837 -14.422 7.711 1 96.25 79 LEU B N 1
ATOM 1476 C CA . LEU B 1 79 ? -2.166 -14.055 8.188 1 96.25 79 LEU B CA 1
ATOM 1477 C C . LEU B 1 79 ? -3.172 -14.047 7.043 1 96.25 79 LEU B C 1
ATOM 1479 O O . LEU B 1 79 ? -4.32 -14.469 7.215 1 96.25 79 LEU B O 1
ATOM 1483 N N . LEU B 1 80 ? -2.797 -13.625 5.902 1 97.5 80 LEU B N 1
ATOM 1484 C CA . LEU B 1 80 ? -3.678 -13.648 4.742 1 97.5 80 LEU B CA 1
ATOM 1485 C C . LEU B 1 80 ? -3.998 -15.078 4.324 1 97.5 80 LEU B C 1
ATOM 1487 O O . LEU B 1 80 ? -5.148 -15.398 4.016 1 97.5 80 LEU B O 1
ATOM 1491 N N . THR B 1 81 ? -2.965 -15.867 4.324 1 98.56 81 THR B N 1
ATOM 1492 C CA . THR B 1 81 ? -3.164 -17.281 3.998 1 98.56 81 THR B CA 1
ATOM 1493 C C . THR B 1 81 ? -4.121 -17.922 4.992 1 98.56 81 THR B C 1
ATOM 1495 O O . THR B 1 81 ? -5.027 -18.672 4.598 1 98.56 81 THR B O 1
ATOM 1498 N N . ALA B 1 82 ? -3.926 -17.641 6.266 1 98.31 82 ALA B N 1
ATOM 1499 C CA . ALA B 1 82 ? -4.809 -18.172 7.297 1 98.31 82 ALA B CA 1
ATOM 1500 C C . ALA B 1 82 ? -6.246 -17.703 7.082 1 98.31 82 ALA B C 1
ATOM 1502 O O . ALA B 1 82 ? -7.195 -18.422 7.414 1 98.31 82 ALA B O 1
ATOM 1503 N N . ALA B 1 83 ? -6.406 -16.609 6.516 1 97.81 83 ALA B N 1
ATOM 1504 C CA . ALA B 1 83 ? -7.73 -16.047 6.25 1 97.81 83 ALA B CA 1
ATOM 1505 C C . ALA B 1 83 ? -8.305 -16.594 4.945 1 97.81 83 ALA B C 1
ATOM 1507 O O . ALA B 1 83 ? -9.398 -16.188 4.531 1 97.81 83 ALA B O 1
ATOM 1508 N N . GLY B 1 84 ? -7.559 -17.391 4.23 1 98.31 84 GLY B N 1
ATOM 1509 C CA . GLY B 1 84 ? -8.125 -18.109 3.1 1 98.31 84 GLY B CA 1
ATOM 1510 C C . GLY B 1 84 ? -7.664 -17.578 1.759 1 98.31 84 GLY B C 1
ATOM 1511 O O . GLY B 1 84 ? -8.172 -17.984 0.712 1 98.31 84 GLY B O 1
ATOM 1512 N N . TRP B 1 85 ? -6.738 -16.719 1.786 1 98.69 85 TRP B N 1
ATOM 1513 C CA . TRP B 1 85 ? -6.25 -16.172 0.526 1 98.69 85 TRP B CA 1
ATOM 1514 C C . TRP B 1 85 ? -5.066 -16.984 0.003 1 98.69 85 TRP B C 1
ATOM 1516 O O . TRP B 1 85 ? -4.195 -17.391 0.773 1 98.69 85 TRP B O 1
ATOM 1526 N N . ARG B 1 86 ? -5.102 -17.203 -1.295 1 98.62 86 ARG B N 1
ATOM 1527 C CA . ARG B 1 86 ? -3.861 -17.562 -1.971 1 98.62 86 ARG B CA 1
ATOM 1528 C C . ARG B 1 86 ? -3.014 -16.344 -2.277 1 98.62 86 ARG B C 1
ATOM 1530 O O . ARG B 1 86 ? -3.395 -15.508 -3.104 1 98.62 86 ARG B O 1
ATOM 1537 N N . VAL B 1 87 ? -1.898 -16.281 -1.644 1 98.69 87 VAL B N 1
ATOM 1538 C CA . VAL B 1 87 ? -1.08 -15.086 -1.775 1 98.69 87 VAL B CA 1
ATOM 1539 C C . VAL B 1 87 ? -0.028 -15.297 -2.863 1 98.69 87 VAL B C 1
ATOM 1541 O O . VAL B 1 87 ? 0.729 -16.266 -2.824 1 98.69 87 VAL B O 1
ATOM 1544 N N . ILE B 1 88 ? -0.028 -14.352 -3.82 1 98.31 88 ILE B N 1
ATOM 1545 C CA . ILE B 1 88 ? 0.958 -14.305 -4.895 1 98.31 88 ILE B CA 1
ATOM 1546 C C . ILE B 1 88 ? 1.843 -13.07 -4.73 1 98.31 88 ILE B C 1
ATOM 1548 O O . ILE B 1 88 ? 1.341 -11.953 -4.613 1 98.31 88 ILE B O 1
ATOM 1552 N N . SER B 1 89 ? 3.092 -13.359 -4.672 1 98 89 SER B N 1
ATOM 1553 C CA . SER B 1 89 ? 4.055 -12.266 -4.551 1 98 89 SER B CA 1
ATOM 1554 C C . SER B 1 89 ? 4.641 -11.891 -5.906 1 98 89 SER B C 1
ATOM 1556 O O . SER B 1 89 ? 5.039 -12.766 -6.68 1 98 89 SER B O 1
ATOM 1558 N N . VAL B 1 90 ? 4.66 -10.617 -6.223 1 98.31 90 VAL B N 1
ATOM 1559 C CA . VAL B 1 90 ? 5.379 -10.047 -7.359 1 98.31 90 VAL B CA 1
ATOM 1560 C C . VAL B 1 90 ? 6.523 -9.172 -6.863 1 98.31 90 VAL B C 1
ATOM 1562 O O . VAL B 1 90 ? 6.324 -7.992 -6.555 1 98.31 90 VAL B O 1
ATOM 1565 N N . PRO B 1 91 ? 7.707 -9.703 -6.883 1 97.69 91 PRO B N 1
ATOM 1566 C CA . PRO B 1 91 ? 8.852 -8.938 -6.375 1 97.69 91 PRO B CA 1
ATOM 1567 C C . PRO B 1 91 ? 9.375 -7.918 -7.383 1 97.69 91 PRO B C 1
ATOM 1569 O O . PRO B 1 91 ? 9.398 -8.188 -8.586 1 97.69 91 PRO B O 1
ATOM 1572 N N . PHE B 1 92 ? 9.883 -6.867 -6.871 1 96.56 92 PHE B N 1
ATOM 1573 C CA . PHE B 1 92 ? 10.344 -5.781 -7.723 1 96.56 92 PHE B CA 1
ATOM 1574 C C . PHE B 1 92 ? 11.469 -6.254 -8.641 1 96.56 92 PHE B C 1
ATOM 1576 O O . PHE B 1 92 ? 11.539 -5.852 -9.805 1 96.56 92 PHE B O 1
ATOM 1583 N N . TYR B 1 93 ? 12.32 -7.074 -8.148 1 96.06 93 TYR B N 1
ATOM 1584 C CA . TYR B 1 93 ? 13.523 -7.434 -8.906 1 96.06 93 TYR B CA 1
ATOM 1585 C C . TYR B 1 93 ? 13.18 -8.367 -10.062 1 96.06 93 TYR B C 1
ATOM 1587 O O . TYR B 1 93 ? 13.875 -8.383 -11.078 1 96.06 93 TYR B O 1
ATOM 1595 N N . GLU B 1 94 ? 12.172 -9.234 -9.938 1 97.06 94 GLU B N 1
ATOM 1596 C CA . GLU B 1 94 ? 11.703 -10.016 -11.078 1 97.06 94 GLU B CA 1
ATOM 1597 C C . GLU B 1 94 ? 10.984 -9.141 -12.094 1 97.06 94 GLU B C 1
ATOM 1599 O O . GLU B 1 94 ? 11.242 -9.234 -13.297 1 97.06 94 GLU B O 1
ATOM 1604 N N . TRP B 1 95 ? 10.148 -8.258 -11.633 1 97.75 95 TRP B N 1
ATOM 1605 C CA . TRP B 1 95 ? 9.344 -7.391 -12.492 1 97.75 95 TRP B CA 1
ATOM 1606 C C . TRP B 1 95 ? 10.234 -6.477 -13.328 1 97.75 95 TRP B C 1
ATOM 1608 O O . TRP B 1 95 ? 9.953 -6.234 -14.5 1 97.75 95 TRP B O 1
ATOM 1618 N N . ASN B 1 96 ? 11.273 -5.941 -12.672 1 95.44 96 ASN B N 1
ATOM 1619 C CA . ASN B 1 96 ? 12.203 -5.031 -13.336 1 95.44 96 ASN B CA 1
ATOM 1620 C C . ASN B 1 96 ? 12.969 -5.73 -14.453 1 95.44 96 ASN B C 1
ATOM 1622 O O . ASN B 1 96 ? 13.578 -5.074 -15.297 1 95.44 96 ASN B O 1
ATOM 1626 N N . GLY B 1 97 ? 12.93 -6.98 -14.469 1 96.25 97 GLY B N 1
ATOM 1627 C CA . GLY B 1 97 ? 13.664 -7.73 -15.469 1 96.25 97 GLY B CA 1
ATOM 1628 C C . GLY B 1 97 ? 12.914 -7.867 -16.781 1 96.25 97 GLY B C 1
ATOM 1629 O O . GLY B 1 97 ? 13.484 -8.266 -17.797 1 96.25 97 GLY B O 1
ATOM 1630 N N . PHE B 1 98 ? 11.664 -7.5 -16.781 1 97.19 98 PHE B N 1
ATOM 1631 C CA . PHE B 1 98 ? 10.867 -7.648 -18 1 97.19 98 PHE B CA 1
ATOM 1632 C C . PHE B 1 98 ? 11.078 -6.469 -18.938 1 97.19 98 PHE B C 1
ATOM 1634 O O . PHE B 1 98 ? 11.039 -5.312 -18.5 1 97.19 98 PHE B O 1
ATOM 1641 N N . ALA B 1 99 ? 11.227 -6.707 -20.188 1 95.38 99 ALA B N 1
ATOM 1642 C CA . ALA B 1 99 ? 11.484 -5.672 -21.188 1 95.38 99 ALA B CA 1
ATOM 1643 C C . ALA B 1 99 ? 10.195 -5.266 -21.906 1 95.38 99 ALA B C 1
ATOM 1645 O O . ALA B 1 99 ? 10.078 -4.145 -22.406 1 95.38 99 ALA B O 1
ATOM 1646 N N . THR B 1 100 ? 9.234 -6.203 -21.922 1 97.06 100 THR B N 1
ATOM 1647 C CA . THR B 1 100 ? 8.047 -5.949 -22.734 1 97.06 100 THR B CA 1
ATOM 1648 C C . THR B 1 100 ? 6.781 -6.203 -21.922 1 97.06 100 THR B C 1
ATOM 1650 O O . THR B 1 100 ? 6.812 -6.93 -20.922 1 97.06 100 THR B O 1
ATOM 1653 N N . ALA B 1 101 ? 5.734 -5.645 -22.422 1 96.75 101 ALA B N 1
ATOM 1654 C CA . ALA B 1 101 ? 4.43 -5.887 -21.828 1 96.75 10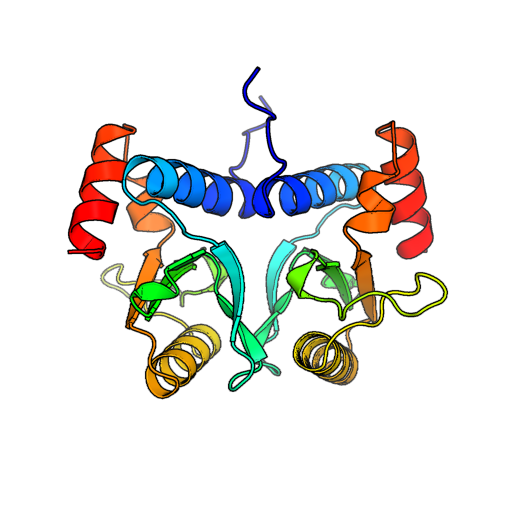1 ALA B CA 1
ATOM 1655 C C . ALA B 1 101 ? 4.047 -7.363 -21.922 1 96.75 101 ALA B C 1
ATOM 1657 O O . ALA B 1 101 ? 3.436 -7.91 -21 1 96.75 101 ALA B O 1
ATOM 1658 N N . SER B 1 102 ? 4.355 -7.973 -23.031 1 97.38 102 SER B N 1
ATOM 1659 C CA . SER B 1 102 ? 4.023 -9.375 -23.234 1 97.38 102 SER B CA 1
ATOM 1660 C C . SER B 1 102 ? 4.68 -10.266 -22.188 1 97.38 102 SER B C 1
ATOM 1662 O O . SER B 1 102 ? 4.07 -11.219 -21.703 1 97.38 102 SER B O 1
ATOM 1664 N N . GLU B 1 103 ? 5.875 -9.984 -21.812 1 98.12 103 GLU B N 1
ATOM 1665 C CA . GLU B 1 103 ? 6.566 -10.742 -20.766 1 98.12 103 GLU B CA 1
ATOM 1666 C C . GLU B 1 103 ? 5.867 -10.594 -19.422 1 98.12 103 GLU B C 1
ATOM 1668 O O . GLU B 1 103 ? 5.73 -11.57 -18.672 1 98.12 103 GLU B O 1
ATOM 1673 N N . ARG B 1 104 ? 5.461 -9.453 -19.109 1 98.12 104 ARG B N 1
ATOM 1674 C CA . ARG B 1 104 ? 4.742 -9.172 -17.875 1 98.12 104 ARG B CA 1
ATOM 1675 C C . ARG B 1 104 ? 3.41 -9.914 -17.828 1 98.12 104 ARG B C 1
ATOM 1677 O O . ARG B 1 104 ? 3.039 -10.477 -16.797 1 98.12 104 ARG B O 1
ATOM 1684 N N . HIS B 1 105 ? 2.766 -9.898 -18.938 1 98 105 HIS B N 1
ATOM 1685 C CA . HIS B 1 105 ? 1.494 -10.602 -19.031 1 98 105 HIS B CA 1
ATOM 1686 C C . HIS B 1 105 ? 1.682 -12.102 -18.844 1 98 105 HIS B C 1
ATOM 1688 O O . HIS B 1 105 ? 0.949 -12.727 -18.062 1 98 105 HIS B O 1
ATOM 1694 N N . THR B 1 106 ? 2.625 -12.664 -19.516 1 97.56 106 THR B N 1
ATOM 1695 C CA . THR B 1 106 ? 2.9 -14.094 -19.406 1 97.56 106 THR B CA 1
ATOM 1696 C C . THR B 1 106 ? 3.275 -14.469 -17.984 1 97.56 106 THR B C 1
ATOM 1698 O O . THR B 1 106 ? 2.836 -15.5 -17.469 1 97.56 106 THR B O 1
ATOM 1701 N N . TYR B 1 107 ? 4.059 -13.641 -17.375 1 98.19 107 TYR B N 1
ATOM 1702 C CA . TYR B 1 107 ? 4.48 -13.844 -15.992 1 98.19 107 TYR B CA 1
ATOM 1703 C C . TYR B 1 107 ? 3.281 -13.914 -15.062 1 98.19 107 TYR B C 1
ATOM 1705 O O . TYR B 1 107 ? 3.158 -14.852 -14.266 1 98.19 107 TYR B O 1
ATOM 1713 N N . LEU B 1 108 ? 2.363 -12.969 -15.133 1 97.88 108 LEU B N 1
ATOM 1714 C CA . LEU B 1 108 ? 1.189 -12.922 -14.266 1 97.88 108 LEU B CA 1
ATOM 1715 C C . LEU B 1 108 ? 0.253 -14.086 -14.555 1 97.88 108 LEU B C 1
ATOM 1717 O O . LEU B 1 108 ? -0.346 -14.648 -13.641 1 97.88 108 LEU B O 1
ATOM 1721 N N . GLN B 1 109 ? 0.15 -14.477 -15.844 1 96.81 109 GLN B N 1
ATOM 1722 C CA . GLN B 1 109 ? -0.677 -15.625 -16.203 1 96.81 109 GLN B CA 1
ATOM 1723 C C . GLN B 1 109 ? -0.15 -16.906 -15.555 1 96.81 109 GLN B C 1
ATOM 1725 O O . GLN B 1 109 ? -0.93 -17.719 -15.07 1 96.81 109 GLN B O 1
ATOM 1730 N N . ARG B 1 110 ? 1.123 -16.969 -15.562 1 96.75 110 ARG B N 1
ATOM 1731 C CA . ARG B 1 110 ? 1.738 -18.141 -14.945 1 96.75 110 ARG B CA 1
ATOM 1732 C C . ARG B 1 110 ? 1.47 -18.172 -13.445 1 96.75 110 ARG B C 1
ATOM 1734 O O . ARG B 1 110 ? 1.167 -19.234 -12.883 1 96.75 110 ARG B O 1
ATOM 1741 N N . LEU B 1 111 ? 1.585 -17.047 -12.805 1 96.19 111 LEU B N 1
ATOM 1742 C CA . LEU B 1 111 ? 1.392 -16.969 -11.359 1 96.19 111 LEU B CA 1
ATOM 1743 C C . LEU B 1 111 ? -0.06 -17.25 -10.992 1 96.19 111 LEU B C 1
ATOM 1745 O O . LEU B 1 111 ? -0.335 -17.859 -9.953 1 96.19 111 LEU B O 1
ATOM 1749 N N . LEU B 1 112 ? -0.921 -16.766 -11.852 1 94.62 112 LEU B N 1
ATOM 1750 C CA . LEU B 1 112 ? -2.348 -16.875 -11.562 1 94.62 112 LEU B CA 1
ATOM 1751 C C . LEU B 1 112 ? -2.869 -18.266 -11.938 1 94.62 112 LEU B C 1
ATOM 1753 O O . LEU B 1 112 ? -3.891 -18.703 -11.414 1 94.62 112 LEU B O 1
ATOM 1757 N N . GLY B 1 113 ? -2.217 -19 -12.688 1 84.88 113 GLY B N 1
ATOM 1758 C CA . GLY B 1 113 ? -2.611 -20.328 -13.133 1 84.88 113 GLY B CA 1
ATOM 1759 C C . GLY B 1 113 ? -3.506 -20.297 -14.359 1 84.88 113 GLY B C 1
ATOM 1760 O O . GLY B 1 113 ? -4.191 -19.312 -14.617 1 84.88 113 GLY B O 1
#

Solvent-accessible surface area (backbone atoms only — not comparable to full-atom values): 12988 Å² total; per-residue (Å²): 126,80,73,77,68,80,43,69,38,51,52,50,38,51,51,52,54,42,44,57,74,78,46,80,81,63,39,71,49,37,70,39,80,94,75,44,46,62,31,53,31,24,32,70,91,76,30,33,30,42,36,72,36,52,75,75,40,40,44,77,55,44,99,84,64,51,66,47,68,30,68,44,51,49,50,51,51,51,51,42,39,74,72,60,31,50,76,42,79,47,45,46,73,65,60,69,68,49,89,46,69,66,53,48,38,53,52,50,45,61,75,69,101,126,79,72,76,69,77,45,70,40,51,51,49,37,51,52,52,54,41,43,57,74,78,46,79,82,64,39,71,50,37,71,39,81,94,74,46,45,63,32,54,31,23,33,69,90,76,31,35,30,41,36,72,37,51,74,75,39,38,44,78,53,44,100,84,62,50,67,46,69,31,68,45,52,47,50,52,51,52,51,42,40,73,72,62,31,48,76,40,80,46,44,45,75,64,58,70,66,50,91,46,71,67,54,48,38,53,51,51,45,61,75,70,101

Organism: Emiliania huxleyi (strain CCMP1516) (NCBI:txid280463)

InterPro domains:
  IPR013584 RAP domain [PF08373] (50-110)
  IPR013584 RAP domain [PS51286] (48-110)
  IPR013584 RAP domain [SM00952] (50-111)
  IPR050870 FAST kinase domain-containing [PTHR21228] (15-111)

pLDDT: mean 92.33, std 12.82, range [24.38, 98.69]

Secondary structure (DSSP, 8-state):
-------HHHHHHHHHHHHHHH-SS-EEEEEETTTTEEEEEEEGGGTEEEEEE-GGGBPPP-TT---PBPHHHHHHHHHHHHTT-EEEEEEHHHHTT--SHHHHHHHHHHHH-/-------HHHHHHHHHHHHHHH-SS-EEEEEETTTTEEEEEEEGGGTEEEEEE-GGGBPPP-TT---PBPHHHHHHHHHHHHTT-EEEEEEHHHHTT--SHHHHHHHHHHHH-

Sequence (226 aa):
MQDTQVTISDFQGSVAAALAAVQHGFEEEHLEPRTGYSLDLALPSSRVAVEVDGPSHFLLPDGRGVRKPNGPTLLKRRLLTAAGWRVISVPFYEWNGFATASERHTYLQRLLGMQDTQVTISDFQGSVAAALAAVQHGFEEEHLEPRTGYSLDLALPSSRVAVEVDGPSHFLLPDGRGVRKPNGPTLLKRRLLTAAGWRVISVPFYEWNGFATASERHTYLQRLLG

Radius of gyration: 17.68 Å; Cα contacts (8 Å, |Δi|>4): 303; chains: 2; bounding box: 52×45×44 Å

Nearest PDB structures (foldseek):
  6z1p-assembly1_AS  TM=8.016E-01  e=9.341E-05  Tetrahymena thermophila SB210
  3ivu-assembly1_A  TM=7.422E-01  e=1.907E+00  Schizosaccharomyces pombe
  7mxg-assembly1_A  TM=3.907E-01  e=7.315E-01  Homo sapiens
  8eq1-assembly1_C  TM=4.071E-01  e=3.781E+00  Escherichia coli
  6rdk-assembly1_2  TM=6.365E-01  e=1.214E-03  Polytomella sp. Pringsheim 198.80

Foldseek 3Di:
DPPPPQDLVNQLVLLVVLCVVQDPDKDAQCADPVQRGTAGIADVVQQEGEHEAEPVQWDQADPVRDTDGDDVNVVVCVVSVVVPHHYHYDYPVVVVPDDDSVVSNVVVVVRVD/DPPPPQDLVNQLVLLVVLCVVQDPDKDAQCADVVQRGTARIADVVQQEGEHEAEPVQWDQADPVRDTDGDDVNVVVCVVSVVVPHHYHYDYPVVVVPDDDSVVSNVVVVVRVD